Protein AF-A0A2S9BBW9-F1 (afdb_monomer)

Radius of gyration: 21.44 Å; Cα contacts (8 Å, |Δi|>4): 415; chains: 1; bounding box: 47×43×62 Å

Solvent-accessible surface area (backbone atoms only — not comparable to full-atom values): 18565 Å² total; per-residue (Å²): 104,73,43,53,46,68,25,58,29,37,84,48,68,67,54,24,49,53,49,23,50,50,48,53,55,61,71,70,54,85,80,81,92,67,59,93,88,55,77,78,90,51,73,76,72,35,70,71,47,48,60,51,56,76,64,47,48,95,40,70,66,30,25,53,51,17,44,50,50,42,42,51,52,48,55,50,47,47,70,76,39,38,32,56,73,76,51,60,74,58,47,54,53,46,52,52,24,30,53,50,35,70,45,93,70,52,76,62,72,83,78,59,35,84,70,48,72,53,61,70,60,63,46,51,51,50,25,21,26,56,17,19,69,73,37,52,95,27,40,42,27,19,39,70,52,53,63,34,69,64,38,48,62,60,80,65,76,84,77,58,90,64,90,73,85,81,69,47,64,57,39,50,52,18,16,62,77,49,74,46,77,74,64,53,95,43,40,44,57,36,31,28,27,51,49,40,45,37,60,52,22,47,61,40,48,38,56,47,35,69,76,55,48,40,58,72,80,38,51,95,44,30,52,59,40,24,46,48,12,50,54,48,42,59,54,56,76,69,51,90,68,90,48,69,68,60,46,53,53,48,40,40,48,39,31,39,12,49,54,38,20,40,48,35,47,40,74,42,60,73,68,56,32,51,55,36,49,51,54,43,51,56,56,50,69,74,47,56,67,71,58,41,66,66,49,40,29,40,54,46,28,50,51,45,12,69,74,73,36,64,46,38,78,65,50,24,64,78,68,58,23,34,77,81,70,45,55,52,86,62,87,58,86,85,54,85,130

Structure (mmCIF, N/CA/C/O backbone):
data_AF-A0A2S9BBW9-F1
#
_entry.id   AF-A0A2S9BBW9-F1
#
loop_
_atom_site.group_PDB
_atom_site.id
_atom_site.type_symbol
_atom_site.label_atom_id
_atom_site.label_alt_id
_atom_site.label_comp_id
_atom_site.label_asym_id
_atom_site.label_entity_id
_atom_site.label_seq_id
_atom_site.pdbx_PDB_ins_code
_atom_site.Cartn_x
_atom_site.Cartn_y
_atom_site.Cartn_z
_atom_site.occupancy
_atom_site.B_iso_or_equiv
_atom_site.auth_seq_id
_atom_site.auth_comp_id
_atom_site.auth_asym_id
_atom_site.auth_atom_id
_atom_site.pdbx_PDB_model_num
ATOM 1 N N . MET A 1 1 ? 14.971 13.080 -15.627 1.00 76.94 1 MET A N 1
ATOM 2 C CA . MET A 1 1 ? 15.307 11.778 -15.011 1.00 76.94 1 MET A CA 1
ATOM 3 C C . MET A 1 1 ? 14.652 10.573 -15.694 1.00 76.94 1 MET A C 1
ATOM 5 O O . MET A 1 1 ? 15.299 10.025 -16.568 1.00 76.94 1 MET A O 1
ATOM 9 N N . THR A 1 2 ? 13.402 10.156 -15.401 1.00 84.19 2 THR A N 1
ATOM 10 C CA . THR A 1 2 ? 12.822 8.919 -16.003 1.00 84.19 2 THR A CA 1
ATOM 11 C C . THR A 1 2 ? 12.881 8.918 -17.529 1.00 84.19 2 THR A C 1
ATOM 13 O O . THR A 1 2 ? 13.278 7.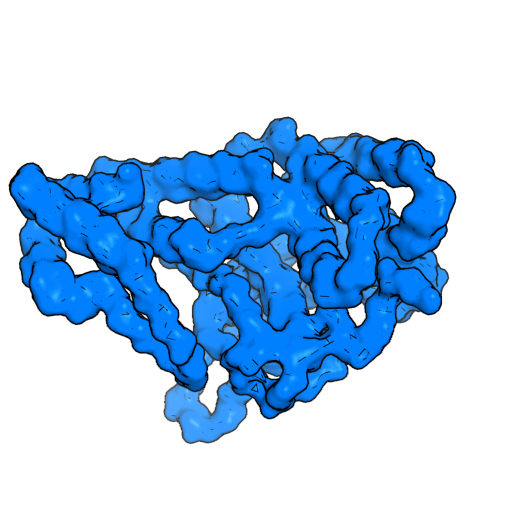928 -18.133 1.00 84.19 2 THR A O 1
ATOM 16 N N . ALA A 1 3 ? 12.555 10.058 -18.146 1.00 85.88 3 ALA A N 1
ATOM 17 C CA . ALA A 1 3 ? 12.648 10.235 -19.590 1.00 85.88 3 ALA A CA 1
ATOM 18 C C . ALA A 1 3 ? 14.077 10.024 -20.119 1.00 85.88 3 ALA A C 1
ATOM 20 O O . ALA A 1 3 ? 14.241 9.376 -21.140 1.00 85.88 3 ALA A O 1
ATOM 21 N N . GLU A 1 4 ? 15.108 10.534 -19.444 1.00 86.50 4 GLU A N 1
ATOM 22 C CA . GLU A 1 4 ? 16.499 10.331 -19.880 1.00 86.50 4 GLU A CA 1
ATOM 23 C C . GLU A 1 4 ? 16.906 8.863 -19.721 1.00 86.50 4 GLU A C 1
ATOM 25 O O . GLU A 1 4 ? 17.396 8.262 -20.667 1.00 86.50 4 GLU A O 1
ATOM 30 N N . ILE A 1 5 ? 16.613 8.254 -18.567 1.00 84.81 5 ILE A N 1
ATOM 31 C CA . ILE A 1 5 ? 16.966 6.857 -18.268 1.00 84.81 5 ILE A CA 1
ATOM 32 C C . ILE A 1 5 ? 16.320 5.886 -19.265 1.00 84.81 5 ILE A C 1
ATOM 34 O O . ILE A 1 5 ? 16.995 4.997 -19.784 1.00 84.81 5 ILE A O 1
ATOM 38 N N . CYS A 1 6 ? 15.029 6.072 -19.564 1.00 83.69 6 CYS A N 1
ATOM 39 C CA . CYS A 1 6 ? 14.304 5.210 -20.501 1.00 83.69 6 CYS A CA 1
ATOM 40 C C . CYS A 1 6 ? 14.828 5.344 -21.938 1.00 83.69 6 CYS A C 1
ATOM 42 O O . CYS A 1 6 ? 14.766 4.381 -22.693 1.00 83.69 6 CYS A O 1
ATOM 44 N N . ASN A 1 7 ? 15.343 6.517 -22.321 1.00 85.69 7 ASN A N 1
ATOM 45 C CA . ASN A 1 7 ? 15.808 6.786 -23.684 1.00 85.69 7 ASN A CA 1
ATOM 46 C C . ASN A 1 7 ? 17.337 6.665 -23.839 1.00 85.69 7 ASN A C 1
ATOM 48 O O . ASN A 1 7 ? 17.836 6.792 -24.949 1.00 85.69 7 ASN A O 1
ATOM 52 N N . ALA A 1 8 ? 18.085 6.344 -22.777 1.00 84.38 8 ALA A N 1
ATOM 53 C CA . ALA A 1 8 ? 19.543 6.152 -22.817 1.00 84.38 8 ALA A CA 1
ATOM 54 C C . ALA A 1 8 ? 20.004 4.941 -23.663 1.00 84.38 8 ALA A C 1
ATOM 56 O O . ALA A 1 8 ? 21.201 4.741 -23.863 1.00 84.38 8 ALA A O 1
ATOM 57 N N . GLY A 1 9 ? 19.064 4.114 -24.135 1.00 81.69 9 GLY A N 1
ATOM 58 C CA . GLY A 1 9 ? 19.329 2.983 -25.030 1.00 81.69 9 GLY A CA 1
ATOM 59 C C . GLY A 1 9 ? 19.516 3.358 -26.505 1.00 81.69 9 GLY A C 1
ATOM 60 O O . GLY A 1 9 ? 19.910 2.499 -27.287 1.00 81.69 9 GLY A O 1
ATOM 61 N N . TYR A 1 10 ? 19.246 4.605 -26.904 1.00 84.44 10 TYR A N 1
ATOM 62 C CA . TYR A 1 10 ? 19.514 5.068 -28.271 1.00 84.44 10 TYR A CA 1
ATOM 63 C C . TYR A 1 10 ? 20.976 5.486 -28.429 1.00 84.44 10 TYR A C 1
ATOM 65 O O . TYR A 1 10 ? 21.501 6.202 -27.577 1.00 84.44 10 TYR A O 1
ATOM 73 N N . ARG A 1 11 ? 21.626 5.088 -29.531 1.00 79.44 11 ARG A N 1
ATOM 74 C CA . ARG A 1 11 ? 23.006 5.510 -29.838 1.00 79.44 11 ARG A CA 1
ATOM 75 C C . ARG A 1 11 ? 23.101 6.984 -30.238 1.00 79.44 11 ARG A C 1
ATOM 77 O O . ARG A 1 11 ? 24.046 7.662 -29.850 1.00 79.44 11 ARG A O 1
ATOM 84 N N . ASP A 1 12 ? 22.125 7.474 -31.000 1.00 86.88 12 ASP A N 1
ATOM 85 C CA . ASP A 1 12 ? 22.074 8.862 -31.464 1.00 86.88 12 ASP A CA 1
ATOM 86 C C . ASP A 1 12 ? 21.473 9.785 -30.389 1.00 86.88 12 ASP A C 1
ATOM 88 O O . ASP A 1 12 ? 20.325 9.618 -29.968 1.00 86.88 12 ASP A O 1
ATOM 92 N N . GLY A 1 13 ? 22.234 10.800 -29.968 1.00 87.31 13 GLY A N 1
ATOM 93 C CA . GLY A 1 13 ? 21.788 11.813 -29.006 1.00 87.31 13 GLY A CA 1
ATOM 94 C C . GLY A 1 13 ? 20.571 12.626 -29.477 1.00 87.31 13 GLY A C 1
ATOM 95 O O . GLY A 1 13 ? 19.769 13.083 -28.654 1.00 87.31 13 GLY A O 1
ATOM 96 N N . THR A 1 14 ? 20.364 12.750 -30.789 1.00 91.06 14 THR A N 1
ATOM 97 C CA . THR A 1 14 ? 19.151 13.346 -31.364 1.00 91.06 14 THR A CA 1
ATOM 98 C C . THR A 1 14 ? 17.934 12.471 -31.078 1.00 91.06 14 THR A C 1
ATOM 100 O O . THR A 1 14 ? 16.907 12.977 -30.616 1.00 91.06 14 THR A O 1
ATOM 103 N N . LEU A 1 15 ? 18.057 11.151 -31.260 1.00 89.38 15 LEU A N 1
ATOM 104 C CA . LEU A 1 15 ? 16.997 10.191 -30.939 1.00 89.38 15 LEU A CA 1
ATOM 105 C C . LEU A 1 15 ? 16.719 10.131 -29.433 1.00 89.38 15 LEU A C 1
ATOM 107 O O . LEU A 1 15 ? 15.554 10.123 -29.033 1.00 89.38 15 LEU A O 1
ATOM 111 N N . GLN A 1 16 ? 17.754 10.195 -28.587 1.00 89.56 16 GLN A N 1
ATOM 112 C CA . GLN A 1 16 ? 17.580 10.319 -27.131 1.00 89.56 16 GLN A CA 1
ATOM 113 C C . GLN A 1 16 ? 16.754 11.561 -26.768 1.00 89.56 16 GLN A C 1
ATOM 115 O O . GLN A 1 16 ? 15.834 11.498 -25.944 1.00 89.56 16 GLN A O 1
ATOM 120 N N . THR A 1 17 ? 17.051 12.692 -27.412 1.00 91.38 17 THR A N 1
ATOM 121 C CA . THR A 1 17 ? 16.348 13.960 -27.188 1.00 91.38 17 THR A CA 1
ATOM 122 C C . THR A 1 17 ? 14.896 13.882 -27.657 1.00 91.38 17 THR A C 1
ATOM 124 O O . THR A 1 17 ? 13.989 14.257 -26.906 1.00 91.38 17 THR A O 1
ATOM 127 N N . LEU A 1 18 ? 14.657 13.353 -28.860 1.00 92.12 18 LEU A N 1
ATOM 128 C CA . LEU A 1 18 ? 13.321 13.186 -29.433 1.00 92.12 18 LEU A CA 1
ATOM 129 C C . LEU A 1 18 ? 12.459 12.229 -28.600 1.00 92.12 18 LEU A C 1
ATOM 131 O O . LEU A 1 18 ? 11.317 12.555 -28.258 1.00 92.12 18 LEU A O 1
ATOM 135 N N . GLY A 1 19 ? 13.007 11.073 -28.223 1.00 90.69 19 GLY A N 1
ATOM 136 C CA . GLY A 1 19 ? 12.342 10.098 -27.363 1.00 90.69 19 GLY A CA 1
ATOM 137 C C . GLY A 1 19 ? 12.025 10.681 -25.984 1.00 90.69 19 GLY A C 1
ATOM 138 O O . GLY A 1 19 ? 10.897 10.578 -25.493 1.00 90.69 19 GLY A O 1
ATOM 139 N N . GLY A 1 20 ? 12.973 11.415 -25.393 1.00 92.12 20 GLY A N 1
ATOM 140 C CA . GLY A 1 20 ? 12.782 12.113 -24.122 1.00 92.12 20 GLY A CA 1
ATOM 141 C C . GLY A 1 20 ? 11.698 13.197 -24.176 1.00 92.12 20 GLY A C 1
ATOM 142 O O . GLY A 1 20 ? 10.897 13.319 -23.242 1.00 92.12 20 GLY A O 1
ATOM 143 N N . ALA A 1 21 ? 11.640 13.977 -25.259 1.00 92.75 21 ALA A N 1
ATOM 144 C CA . ALA A 1 21 ? 10.603 14.984 -25.480 1.00 92.75 21 ALA A CA 1
ATOM 145 C C . ALA A 1 21 ? 9.223 14.338 -25.680 1.00 92.75 21 ALA A C 1
ATOM 147 O O . ALA A 1 21 ? 8.254 14.753 -25.038 1.00 92.75 21 ALA A O 1
ATOM 148 N N . THR A 1 22 ? 9.153 13.275 -26.486 1.00 92.81 22 THR A N 1
ATOM 149 C CA . THR A 1 22 ? 7.932 12.492 -26.729 1.00 92.81 22 THR A CA 1
ATOM 150 C C . THR A 1 22 ? 7.391 11.904 -25.430 1.00 92.81 22 THR A C 1
ATOM 152 O O . THR A 1 22 ? 6.209 12.065 -25.121 1.00 92.81 22 THR A O 1
ATOM 155 N N . TYR A 1 23 ? 8.262 11.308 -24.609 1.00 92.88 23 TYR A N 1
ATOM 156 C CA . TYR A 1 23 ? 7.902 10.787 -23.292 1.00 92.88 23 TYR A CA 1
ATOM 157 C C . TYR A 1 23 ? 7.293 11.872 -22.400 1.00 92.88 23 TYR A C 1
ATOM 159 O O . TYR A 1 23 ? 6.194 11.708 -21.864 1.00 92.88 23 TYR A O 1
ATOM 167 N N . ARG A 1 24 ? 7.974 13.017 -22.270 1.00 92.88 24 ARG A N 1
ATOM 168 C CA . ARG A 1 24 ? 7.505 14.138 -21.443 1.00 92.88 24 ARG A CA 1
ATOM 169 C C . ARG A 1 24 ? 6.167 14.693 -21.930 1.00 92.88 24 ARG A C 1
ATOM 171 O O . ARG A 1 24 ? 5.289 14.949 -21.105 1.00 92.88 24 ARG A O 1
ATOM 178 N N . ALA A 1 25 ? 5.996 14.858 -23.240 1.00 92.75 25 ALA A N 1
ATOM 179 C CA . ALA A 1 25 ? 4.742 15.318 -23.830 1.00 92.75 25 ALA A CA 1
ATOM 180 C C . ALA A 1 25 ? 3.603 14.331 -23.534 1.00 92.75 25 ALA A C 1
ATOM 182 O O . ALA A 1 25 ? 2.548 14.722 -23.033 1.00 92.75 25 ALA A O 1
ATOM 183 N N . PHE A 1 26 ? 3.850 13.035 -23.735 1.00 91.81 26 PHE A N 1
ATOM 184 C CA . PHE A 1 26 ? 2.868 11.987 -23.495 1.00 91.81 26 PHE A CA 1
ATOM 185 C C . PHE A 1 26 ? 2.433 11.907 -22.026 1.00 91.81 26 PHE A C 1
ATOM 187 O O . PHE A 1 26 ? 1.250 11.700 -21.751 1.00 91.81 26 PHE A O 1
ATOM 194 N N . ARG A 1 27 ? 3.350 12.117 -21.072 1.00 90.38 27 ARG A N 1
ATOM 195 C CA . ARG A 1 27 ? 3.045 12.138 -19.627 1.00 90.38 27 ARG A CA 1
ATOM 196 C C . ARG A 1 27 ? 2.239 13.353 -19.173 1.00 90.38 27 ARG A C 1
ATOM 198 O O . ARG A 1 27 ? 1.550 13.275 -18.160 1.00 90.38 27 ARG A O 1
ATOM 205 N N . ARG A 1 28 ? 2.289 14.462 -19.913 1.00 89.19 28 ARG A N 1
ATOM 206 C CA . ARG A 1 28 ? 1.511 15.679 -19.616 1.00 89.19 28 ARG A CA 1
ATOM 207 C C . ARG A 1 28 ? 0.081 15.635 -20.156 1.00 89.19 28 ARG A C 1
ATOM 209 O O . ARG A 1 28 ? -0.701 16.533 -19.846 1.00 89.19 28 ARG A O 1
ATOM 216 N N . ARG A 1 29 ? -0.280 14.616 -20.944 1.00 89.06 29 ARG A N 1
ATOM 217 C CA . ARG A 1 29 ? -1.630 14.503 -21.507 1.00 89.06 29 ARG A CA 1
ATOM 218 C C . ARG A 1 29 ? -2.675 14.302 -20.411 1.00 89.06 29 ARG A C 1
ATOM 220 O O . ARG A 1 29 ? -2.419 13.663 -19.390 1.00 89.06 29 ARG A O 1
ATOM 227 N N . ARG A 1 30 ? -3.885 14.806 -20.650 1.00 84.12 30 ARG A N 1
ATOM 228 C CA . ARG A 1 30 ? -5.042 14.487 -19.808 1.00 84.12 30 ARG A CA 1
ATOM 229 C C . ARG A 1 30 ? -5.451 13.039 -20.054 1.00 84.12 30 ARG A C 1
ATOM 231 O O . ARG A 1 30 ? -5.569 12.616 -21.199 1.00 84.12 30 ARG A O 1
ATOM 238 N N . SER A 1 31 ? -5.658 12.292 -18.978 1.00 80.50 31 SER A N 1
ATOM 239 C CA . SER A 1 31 ? -6.209 10.943 -19.042 1.00 80.50 31 SER A CA 1
ATOM 240 C C . SER A 1 31 ? -7.729 10.997 -19.187 1.00 80.50 31 SER A C 1
ATOM 242 O O . SER A 1 31 ? -8.387 11.725 -18.448 1.00 80.50 31 SER A O 1
ATOM 244 N N . LEU A 1 32 ? -8.281 10.186 -20.084 1.00 83.00 32 LEU A N 1
ATOM 245 C CA . LEU A 1 32 ? -9.712 9.894 -20.147 1.00 83.00 32 LEU A CA 1
ATOM 246 C C . LEU A 1 32 ? -10.146 8.950 -19.021 1.00 83.00 32 LEU A C 1
ATOM 248 O O . LEU A 1 32 ? -9.407 8.033 -18.647 1.00 83.00 32 LEU A O 1
ATOM 252 N N . LEU A 1 33 ? -11.362 9.163 -18.521 1.00 83.31 33 LEU A N 1
ATOM 253 C CA . LEU A 1 33 ? -12.032 8.210 -17.650 1.00 83.31 33 LEU A CA 1
ATOM 254 C C . LEU A 1 33 ? -12.596 7.082 -18.514 1.00 83.31 33 LEU A C 1
ATOM 256 O O . LEU A 1 33 ? -13.457 7.322 -19.357 1.00 83.31 33 LEU A O 1
ATOM 260 N N . LEU A 1 34 ? -12.085 5.870 -18.318 1.00 83.19 34 LEU A N 1
ATOM 261 C CA . LEU A 1 34 ? -12.519 4.681 -19.041 1.00 83.19 34 LEU A CA 1
ATOM 262 C C . LEU A 1 34 ? -13.120 3.663 -18.071 1.00 83.19 34 LEU A C 1
ATOM 264 O O . LEU A 1 34 ? -12.688 3.554 -16.925 1.00 83.19 34 LEU A O 1
ATOM 268 N N . VAL A 1 35 ? -14.104 2.914 -18.560 1.00 83.25 35 VAL A N 1
ATOM 269 C CA . VAL A 1 35 ? -14.841 1.882 -17.815 1.00 83.25 35 VAL A CA 1
ATOM 270 C C . VAL A 1 35 ? -14.626 0.509 -18.464 1.00 83.25 35 VAL A C 1
ATOM 272 O O . VAL A 1 35 ? -13.983 0.403 -19.505 1.00 83.25 35 VAL A O 1
ATOM 275 N N . ASN A 1 36 ? -15.140 -0.566 -17.864 1.00 81.62 36 ASN A N 1
ATOM 276 C CA . ASN A 1 36 ? -15.069 -1.937 -18.395 1.00 81.62 36 ASN A CA 1
ATOM 277 C C . ASN A 1 36 ? -13.637 -2.431 -18.662 1.00 81.62 36 ASN A C 1
ATOM 279 O O . ASN A 1 36 ? -13.381 -3.111 -19.654 1.00 81.62 36 ASN A O 1
ATOM 283 N N . LEU A 1 37 ? -12.690 -2.061 -17.790 1.00 79.94 37 LEU A N 1
ATOM 284 C CA . LEU A 1 37 ? -11.262 -2.383 -17.928 1.00 79.94 37 LEU A CA 1
ATOM 285 C C . LEU A 1 37 ? -10.621 -1.870 -19.235 1.00 79.94 37 LEU A C 1
ATOM 287 O O . LEU A 1 37 ? -9.540 -2.330 -19.610 1.00 79.94 37 LEU A O 1
ATOM 291 N N . GLN A 1 38 ? -11.255 -0.920 -19.928 1.00 83.00 38 GLN A N 1
ATOM 292 C CA . GLN A 1 38 ? -10.670 -0.291 -21.106 1.00 83.00 38 GLN A CA 1
ATOM 293 C C . GLN A 1 38 ? -9.430 0.525 -20.722 1.00 83.00 38 GLN A C 1
ATOM 295 O O . GLN A 1 38 ? -9.368 1.157 -19.666 1.00 83.00 38 GLN A O 1
ATOM 300 N N . SER A 1 39 ? -8.436 0.533 -21.606 1.00 83.62 39 SER A N 1
ATOM 301 C CA . SER A 1 39 ? -7.200 1.293 -21.439 1.00 83.62 39 SER A CA 1
ATOM 302 C C . SER A 1 39 ? -7.030 2.306 -22.560 1.00 83.62 39 SER A C 1
ATOM 304 O O . SER A 1 39 ? -7.343 2.026 -23.714 1.00 83.62 39 SER A O 1
ATOM 306 N N . GLN A 1 40 ? -6.481 3.471 -22.224 1.00 87.00 40 GLN A N 1
ATOM 307 C CA . GLN A 1 40 ? -6.012 4.422 -23.227 1.00 87.00 40 GLN A CA 1
ATOM 308 C C . GLN A 1 40 ? -4.755 3.896 -23.913 1.00 87.00 40 GLN A C 1
ATOM 310 O O . GLN A 1 40 ? -4.031 3.077 -23.338 1.00 87.00 40 GLN A O 1
ATOM 315 N N . VAL A 1 41 ? -4.466 4.467 -25.084 1.00 88.31 41 VAL A N 1
ATOM 316 C CA . VAL A 1 41 ? -3.210 4.243 -25.800 1.00 88.31 41 VAL A CA 1
ATOM 317 C C . VAL A 1 41 ? -2.012 4.439 -24.862 1.00 88.31 41 VAL A C 1
ATOM 319 O O . VAL A 1 41 ? -1.960 5.393 -24.068 1.00 88.31 41 VAL A O 1
ATOM 322 N N . LYS A 1 42 ? -1.067 3.508 -24.925 1.00 88.88 42 LYS A N 1
ATOM 323 C CA . LYS A 1 42 ? 0.223 3.501 -24.233 1.00 88.88 42 LYS A CA 1
ATOM 324 C C . LYS A 1 42 ? 1.280 4.140 -25.122 1.00 88.88 42 LYS A C 1
ATOM 326 O O . LYS A 1 42 ? 1.132 4.224 -26.332 1.00 88.88 42 LYS A O 1
ATOM 331 N N . ILE A 1 43 ? 2.379 4.587 -24.517 1.00 89.19 43 ILE A N 1
ATOM 332 C CA . ILE A 1 43 ? 3.430 5.287 -25.268 1.00 89.19 43 ILE A CA 1
ATOM 333 C C . ILE A 1 43 ? 4.052 4.390 -26.342 1.00 89.19 43 ILE A C 1
ATOM 335 O O . ILE A 1 43 ? 4.275 4.839 -27.457 1.00 89.19 43 ILE A O 1
ATOM 339 N N . ALA A 1 44 ? 4.241 3.110 -26.016 1.00 86.69 44 ALA A N 1
ATOM 340 C CA . ALA A 1 44 ? 4.785 2.104 -26.919 1.00 86.69 44 ALA A CA 1
ATOM 341 C C . ALA A 1 44 ? 3.825 1.717 -28.059 1.00 86.69 44 ALA A C 1
ATOM 343 O O . ALA A 1 44 ? 4.231 1.016 -28.971 1.00 86.69 44 ALA A O 1
ATOM 344 N N . GLU A 1 45 ? 2.561 2.152 -28.012 1.00 90.38 45 GLU A N 1
ATOM 345 C CA . GLU A 1 45 ? 1.574 1.927 -29.079 1.00 90.38 45 GLU A CA 1
ATOM 346 C C . GLU A 1 45 ? 1.546 3.093 -30.084 1.00 90.38 45 GLU A C 1
ATOM 348 O O . GLU A 1 45 ? 0.802 3.052 -31.062 1.00 90.38 45 GLU A O 1
ATOM 353 N N . LEU A 1 46 ? 2.332 4.153 -29.857 1.00 91.62 46 LEU A N 1
ATOM 354 C CA . LEU A 1 46 ? 2.442 5.264 -30.798 1.00 91.62 46 LEU A CA 1
ATOM 355 C C . LEU A 1 46 ? 3.294 4.835 -32.003 1.00 91.62 46 LEU A C 1
ATOM 357 O O . LEU A 1 46 ? 4.432 4.411 -31.791 1.00 91.62 46 LEU A O 1
ATOM 361 N N . PRO A 1 47 ? 2.823 5.006 -33.255 1.00 91.69 47 PRO A N 1
ATOM 362 C CA . PRO A 1 47 ? 3.531 4.505 -34.435 1.00 91.69 47 PRO A CA 1
ATOM 363 C C . PRO A 1 47 ? 4.977 4.997 -34.556 1.00 91.69 47 PRO A C 1
ATOM 365 O O . PRO A 1 47 ? 5.875 4.219 -34.861 1.00 91.69 47 PRO A O 1
ATOM 368 N N . TRP A 1 48 ? 5.229 6.275 -34.259 1.00 88.81 48 TRP A N 1
ATOM 369 C CA . TRP A 1 48 ? 6.585 6.829 -34.295 1.00 88.81 48 TRP A CA 1
ATOM 370 C C . TRP A 1 48 ? 7.459 6.336 -33.139 1.00 88.81 48 TRP A C 1
ATOM 372 O O . TRP A 1 48 ? 8.662 6.224 -33.314 1.00 88.81 48 TRP A O 1
ATOM 382 N N . VAL A 1 49 ? 6.888 6.004 -31.976 1.00 89.94 49 VAL A N 1
ATOM 383 C CA . VAL A 1 49 ? 7.655 5.379 -30.885 1.00 89.94 49 VAL A CA 1
ATOM 384 C C . VAL A 1 49 ? 8.010 3.946 -31.259 1.00 89.94 49 VAL A C 1
ATOM 386 O O . VAL A 1 49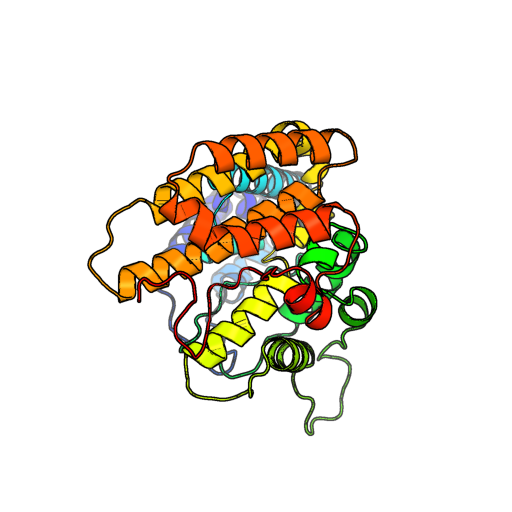 ? 9.155 3.558 -31.089 1.00 89.94 49 VAL A O 1
ATOM 389 N N . MET A 1 50 ? 7.075 3.188 -31.838 1.00 89.44 50 MET A N 1
ATOM 390 C CA . MET A 1 50 ? 7.355 1.838 -32.338 1.00 89.44 50 MET A CA 1
ATOM 391 C C . MET A 1 50 ? 8.485 1.828 -33.372 1.00 89.44 50 MET A C 1
ATOM 393 O O . MET A 1 50 ? 9.334 0.945 -33.328 1.00 89.44 50 MET A O 1
ATOM 397 N N . ALA A 1 51 ? 8.509 2.816 -34.271 1.00 89.69 51 ALA A N 1
ATOM 398 C CA . ALA A 1 51 ? 9.593 2.981 -35.234 1.00 89.69 51 ALA A CA 1
ATOM 399 C C . ALA A 1 51 ? 10.926 3.335 -34.558 1.00 89.69 51 ALA A C 1
ATOM 401 O O . ALA A 1 51 ? 11.965 2.862 -34.990 1.00 89.69 51 ALA A O 1
ATOM 402 N N . LEU A 1 52 ? 10.912 4.134 -33.485 1.00 86.69 52 LEU A N 1
ATOM 403 C CA . LEU A 1 52 ? 12.131 4.435 -32.733 1.00 86.69 52 LEU A CA 1
ATOM 404 C C . LEU A 1 52 ? 12.680 3.201 -32.011 1.00 86.69 52 LEU A C 1
ATOM 406 O O . LEU A 1 52 ? 13.890 3.025 -31.980 1.00 86.69 52 LEU A O 1
ATOM 410 N N . GLU A 1 53 ? 11.830 2.322 -31.471 1.00 83.69 53 GLU A N 1
ATOM 411 C CA . GLU A 1 53 ? 12.291 1.144 -30.719 1.00 83.69 53 GLU A CA 1
ATOM 412 C C . GLU A 1 53 ? 13.164 0.180 -31.555 1.00 83.69 53 GLU A C 1
ATOM 414 O O . GLU A 1 53 ? 13.935 -0.569 -30.961 1.00 83.69 53 GLU A O 1
ATOM 419 N N . THR A 1 54 ? 13.122 0.207 -32.899 1.00 84.56 54 THR A N 1
ATOM 420 C CA . THR A 1 54 ? 14.042 -0.598 -33.738 1.00 84.56 54 THR A CA 1
ATOM 421 C C . THR A 1 54 ? 15.489 -0.117 -33.669 1.00 84.56 54 THR A C 1
ATOM 423 O O . THR A 1 54 ? 16.404 -0.911 -33.859 1.00 84.56 54 THR A O 1
ATOM 426 N N . GLU A 1 55 ? 15.695 1.162 -33.354 1.00 84.19 55 GLU A N 1
ATOM 427 C CA . GLU A 1 55 ? 17.011 1.792 -33.192 1.00 84.19 55 GLU A CA 1
ATOM 428 C C . GLU A 1 55 ? 17.550 1.665 -31.760 1.00 84.19 55 GLU A C 1
ATOM 430 O O . GLU A 1 55 ? 18.613 2.195 -31.420 1.00 84.19 55 GLU A O 1
ATOM 435 N N . ARG A 1 56 ? 16.787 1.017 -30.873 1.00 81.69 56 ARG A N 1
ATOM 436 C CA . ARG A 1 56 ? 17.139 0.880 -29.466 1.00 81.69 56 ARG A CA 1
ATOM 437 C C . ARG A 1 56 ? 18.022 -0.336 -29.256 1.00 81.69 56 ARG A C 1
ATOM 439 O O . ARG A 1 56 ? 17.648 -1.461 -29.576 1.00 81.69 56 ARG A O 1
ATOM 446 N N . GLU A 1 57 ? 19.155 -0.129 -28.599 1.00 81.19 57 GLU A N 1
ATOM 447 C CA . GLU A 1 57 ? 20.006 -1.229 -28.166 1.00 81.19 57 GLU A CA 1
ATOM 448 C C . GLU A 1 57 ? 19.800 -1.546 -26.691 1.00 81.19 57 GLU A C 1
ATOM 450 O O . GLU A 1 57 ? 19.557 -0.671 -25.851 1.00 81.19 57 GLU A O 1
ATOM 455 N N . THR A 1 58 ? 19.927 -2.832 -26.360 1.00 71.06 58 THR A N 1
ATOM 456 C CA . THR A 1 58 ? 19.924 -3.260 -24.963 1.00 71.06 58 THR A CA 1
ATOM 457 C C . THR A 1 58 ? 21.213 -2.777 -24.310 1.00 71.06 58 THR A C 1
ATOM 459 O O . THR A 1 58 ? 22.278 -3.362 -24.485 1.00 71.06 58 THR A O 1
ATOM 462 N N . ASN A 1 59 ? 21.113 -1.688 -23.554 1.00 75.19 59 ASN A N 1
ATOM 463 C CA . ASN A 1 59 ? 22.231 -1.104 -22.831 1.00 75.19 59 ASN A CA 1
ATOM 464 C C . ASN A 1 59 ? 22.168 -1.525 -21.356 1.00 75.19 59 ASN A C 1
ATOM 466 O O . ASN A 1 59 ? 21.274 -1.095 -20.622 1.00 75.19 59 ASN A O 1
ATOM 470 N N . ALA A 1 60 ? 23.136 -2.330 -20.909 1.00 78.94 60 ALA A N 1
ATOM 471 C CA . ALA A 1 60 ? 23.233 -2.784 -19.520 1.00 78.94 60 ALA A CA 1
ATOM 472 C C . ALA A 1 60 ? 23.259 -1.616 -18.514 1.00 78.94 60 ALA A C 1
ATOM 474 O O . ALA A 1 60 ? 22.680 -1.717 -17.432 1.00 78.94 60 ALA A O 1
ATOM 475 N N . ASN A 1 61 ? 23.836 -0.469 -18.889 1.00 82.38 61 ASN A N 1
ATOM 476 C CA . ASN A 1 61 ? 23.844 0.724 -18.042 1.00 82.38 61 ASN A CA 1
ATOM 477 C C . ASN A 1 61 ? 22.443 1.339 -17.897 1.00 82.38 61 ASN A C 1
ATOM 479 O O . ASN A 1 61 ? 22.116 1.857 -16.832 1.00 82.38 61 ASN A O 1
ATOM 483 N N . SER A 1 62 ? 21.594 1.257 -18.930 1.00 83.44 62 SER A N 1
ATOM 484 C CA . SER A 1 62 ? 20.201 1.730 -18.865 1.00 83.44 62 SER A CA 1
ATOM 485 C C . SER A 1 62 ? 19.351 0.832 -17.963 1.00 83.44 62 SER A C 1
ATOM 487 O O . SER A 1 62 ? 18.593 1.348 -17.143 1.00 83.44 62 SER A O 1
ATOM 489 N N . VAL A 1 63 ? 19.538 -0.491 -18.033 1.00 90.25 63 VAL A N 1
ATOM 490 C CA . VAL A 1 63 ? 18.860 -1.462 -17.154 1.00 90.25 63 VAL A CA 1
ATOM 491 C C . VAL A 1 63 ? 19.241 -1.222 -15.690 1.00 90.25 63 VAL A C 1
ATOM 493 O O . VAL A 1 63 ? 18.368 -1.022 -14.842 1.00 90.25 63 VAL A O 1
ATOM 496 N N . THR A 1 64 ? 20.544 -1.161 -15.394 1.00 91.06 64 THR A N 1
ATOM 497 C CA . THR A 1 64 ? 21.054 -0.917 -14.036 1.00 91.06 64 THR A CA 1
ATOM 498 C C . THR A 1 64 ? 20.641 0.461 -13.518 1.00 91.06 64 THR A C 1
ATOM 500 O O . THR A 1 64 ? 20.156 0.573 -12.393 1.00 91.06 64 THR A O 1
ATOM 503 N N . GLY A 1 65 ? 20.755 1.505 -14.345 1.00 91.56 65 GLY A N 1
ATOM 504 C CA . GLY A 1 65 ? 20.336 2.862 -13.993 1.00 91.56 65 GLY A CA 1
ATOM 505 C C . GLY A 1 65 ? 18.835 2.968 -13.715 1.00 91.56 65 GLY A C 1
ATOM 506 O O . GLY A 1 65 ? 18.433 3.637 -12.765 1.00 91.56 65 GLY A O 1
ATOM 507 N N . ALA A 1 66 ? 17.995 2.264 -14.480 1.00 93.94 66 ALA A N 1
ATOM 508 C CA . ALA A 1 66 ? 16.555 2.211 -14.242 1.00 93.94 66 ALA A CA 1
ATOM 509 C C . ALA A 1 66 ? 16.205 1.494 -12.937 1.00 93.94 66 ALA A C 1
ATOM 511 O O . ALA A 1 66 ? 15.362 1.988 -12.184 1.00 93.94 66 ALA A O 1
ATOM 512 N N . ARG A 1 67 ? 16.880 0.376 -12.633 1.00 95.94 67 ARG A N 1
ATOM 513 C CA . ARG A 1 67 ? 16.710 -0.318 -11.352 1.00 95.94 67 ARG A CA 1
ATOM 514 C C . ARG A 1 67 ? 17.116 0.583 -10.189 1.00 95.94 67 ARG A C 1
ATOM 516 O O . ARG A 1 67 ? 16.342 0.725 -9.247 1.00 95.94 67 ARG A O 1
ATOM 523 N N . GLN A 1 68 ? 18.286 1.216 -10.265 1.00 95.31 68 GLN A N 1
ATOM 524 C CA . GLN A 1 68 ? 18.783 2.098 -9.208 1.00 95.31 68 GLN A CA 1
ATOM 525 C C . GLN A 1 68 ? 17.837 3.281 -8.975 1.00 95.31 68 GLN A C 1
ATOM 527 O O . GLN A 1 68 ? 17.430 3.533 -7.844 1.00 95.31 68 GLN A O 1
ATOM 532 N N . ALA A 1 69 ? 17.398 3.945 -10.047 1.00 96.50 69 ALA A N 1
ATOM 533 C CA . ALA A 1 69 ? 16.441 5.040 -9.947 1.00 96.50 69 ALA A CA 1
ATOM 534 C C . ALA A 1 69 ? 15.098 4.594 -9.349 1.00 96.50 69 ALA A C 1
ATOM 536 O O . ALA A 1 69 ? 14.494 5.342 -8.582 1.00 96.50 69 ALA A O 1
ATOM 537 N N . LEU A 1 70 ? 14.625 3.381 -9.665 1.00 97.62 70 LEU A N 1
ATOM 538 C CA . LEU A 1 70 ? 13.411 2.823 -9.069 1.00 97.62 70 LEU A CA 1
ATOM 539 C C . LEU A 1 70 ? 13.582 2.571 -7.564 1.00 97.62 70 LEU A C 1
ATOM 541 O O . LEU A 1 70 ? 12.690 2.928 -6.792 1.00 97.62 70 LEU A O 1
ATOM 545 N N . VAL A 1 71 ? 14.714 1.998 -7.143 1.00 97.75 71 VAL A N 1
ATOM 546 C CA . VAL A 1 71 ? 15.052 1.764 -5.727 1.00 97.75 71 VAL A CA 1
ATOM 547 C C . VAL A 1 71 ? 15.093 3.090 -4.964 1.00 97.75 71 VAL A C 1
ATOM 549 O O . VAL A 1 71 ? 14.378 3.254 -3.975 1.00 97.75 71 VAL A O 1
ATOM 552 N N . GLU A 1 72 ? 15.868 4.060 -5.451 1.00 96.75 72 GLU A N 1
ATOM 553 C CA . GLU A 1 72 ? 16.044 5.365 -4.807 1.00 96.75 72 GLU A CA 1
ATOM 554 C C . GLU A 1 72 ? 14.740 6.156 -4.744 1.00 96.75 72 GLU A C 1
ATOM 556 O O . GLU A 1 72 ? 14.378 6.668 -3.684 1.00 96.75 72 GLU A O 1
ATOM 561 N N . ALA A 1 73 ? 13.991 6.220 -5.850 1.00 97.25 73 ALA A N 1
ATOM 562 C CA . ALA A 1 73 ? 12.717 6.926 -5.882 1.00 97.25 73 ALA A CA 1
ATOM 563 C C . ALA A 1 73 ? 11.687 6.274 -4.948 1.00 97.25 73 ALA A C 1
ATOM 565 O O . ALA A 1 73 ? 10.930 6.986 -4.283 1.00 97.25 73 ALA A O 1
ATOM 566 N N . SER A 1 74 ? 11.672 4.940 -4.852 1.00 97.75 74 SER A N 1
ATOM 567 C CA . SER A 1 74 ? 10.808 4.212 -3.915 1.00 97.75 74 SER A CA 1
ATOM 568 C C . SER A 1 74 ? 11.184 4.519 -2.467 1.00 97.75 74 SER A C 1
ATOM 570 O O . SER A 1 74 ? 10.332 4.950 -1.690 1.00 97.75 74 SER A O 1
ATOM 572 N N . ALA A 1 75 ? 12.464 4.378 -2.115 1.00 97.38 75 ALA A N 1
ATOM 573 C CA . ALA A 1 75 ? 12.972 4.646 -0.774 1.00 97.38 75 ALA A CA 1
ATOM 574 C C . ALA A 1 75 ? 12.733 6.101 -0.339 1.00 97.38 75 ALA A C 1
ATOM 576 O O . ALA A 1 75 ? 12.278 6.346 0.782 1.00 97.38 75 ALA A O 1
ATOM 577 N N . LEU A 1 76 ? 12.984 7.062 -1.234 1.00 97.44 76 LEU A N 1
ATOM 578 C CA . LEU A 1 76 ? 12.741 8.483 -0.997 1.00 97.44 76 LEU A CA 1
ATOM 579 C C . LEU A 1 76 ? 11.253 8.767 -0.782 1.00 97.44 76 LEU A C 1
ATOM 581 O O . LEU A 1 76 ? 10.896 9.450 0.175 1.00 97.44 76 LEU A O 1
ATOM 585 N N . THR A 1 77 ? 10.386 8.222 -1.638 1.00 97.56 77 THR A N 1
ATOM 586 C CA . THR A 1 77 ? 8.935 8.442 -1.549 1.00 97.56 77 THR A CA 1
ATOM 587 C C . THR A 1 77 ? 8.375 7.910 -0.235 1.00 97.56 77 THR A C 1
ATOM 589 O O . THR A 1 77 ? 7.666 8.635 0.460 1.00 97.56 77 THR A O 1
ATOM 592 N N . LEU A 1 78 ? 8.726 6.675 0.136 1.00 97.75 78 LEU A N 1
ATOM 593 C CA . LEU A 1 78 ? 8.271 6.061 1.385 1.00 97.75 78 LEU A CA 1
ATOM 594 C C . LEU A 1 78 ? 8.857 6.762 2.616 1.00 97.75 78 LEU A C 1
ATOM 596 O O . LEU A 1 78 ? 8.174 6.893 3.625 1.00 97.75 78 LEU A O 1
ATOM 600 N N . SER A 1 79 ? 10.090 7.272 2.526 1.00 97.06 79 SER A N 1
ATOM 601 C CA . SER A 1 79 ? 10.703 8.048 3.611 1.00 97.06 79 SER A CA 1
ATOM 602 C C . SER A 1 79 ? 10.051 9.419 3.802 1.00 97.06 79 SER A C 1
ATOM 604 O O . SER A 1 79 ? 9.883 9.867 4.933 1.00 97.06 79 SER A O 1
ATOM 606 N N . ALA A 1 80 ? 9.697 10.099 2.709 1.00 97.62 80 ALA A N 1
ATOM 607 C CA . ALA A 1 80 ? 9.118 11.440 2.745 1.00 97.62 80 ALA A CA 1
ATOM 608 C C . ALA A 1 80 ? 7.614 11.431 3.068 1.00 97.62 80 ALA A C 1
ATOM 610 O O . ALA A 1 80 ? 7.110 12.353 3.710 1.00 97.62 80 ALA A O 1
ATOM 611 N N . PHE A 1 81 ? 6.895 10.393 2.634 1.00 97.88 81 PHE A N 1
ATOM 612 C CA . PHE A 1 81 ? 5.445 10.273 2.791 1.00 97.88 81 PHE A CA 1
ATOM 613 C C . PHE A 1 81 ? 5.038 8.890 3.320 1.00 97.88 81 PHE A C 1
ATOM 615 O O . PHE A 1 81 ? 4.232 8.211 2.678 1.00 97.88 81 PHE A O 1
ATOM 622 N N . PRO A 1 82 ? 5.539 8.465 4.495 1.00 98.19 82 PRO A N 1
ATOM 623 C CA . PRO A 1 82 ? 5.310 7.112 4.999 1.00 98.19 82 PRO A CA 1
ATOM 624 C C . PRO A 1 82 ? 3.824 6.788 5.162 1.00 98.19 82 PRO A C 1
ATOM 626 O O . PRO A 1 82 ? 3.419 5.655 4.941 1.00 98.19 82 PRO A O 1
ATOM 629 N N . GLN A 1 83 ? 2.999 7.788 5.478 1.00 98.25 83 GLN A N 1
ATOM 630 C CA . GLN A 1 83 ? 1.561 7.649 5.697 1.00 98.25 83 GLN A CA 1
ATOM 631 C C . GLN A 1 83 ? 0.717 7.486 4.419 1.00 98.25 83 GLN A C 1
ATOM 633 O O . GLN A 1 83 ? -0.482 7.232 4.514 1.00 98.25 83 GLN A O 1
ATOM 638 N N . ALA A 1 84 ? 1.279 7.727 3.232 1.00 97.19 84 ALA A N 1
ATOM 639 C CA . ALA A 1 84 ? 0.514 7.828 1.990 1.00 97.19 84 ALA A CA 1
ATOM 640 C C . ALA A 1 84 ? 0.741 6.616 1.081 1.00 97.19 84 ALA A C 1
ATOM 642 O O . ALA A 1 84 ? 1.826 6.044 1.037 1.00 97.19 84 ALA A O 1
ATOM 643 N N . ILE A 1 85 ? -0.280 6.232 0.316 1.00 96.00 85 ILE A N 1
ATOM 644 C CA . ILE A 1 85 ? -0.113 5.296 -0.803 1.00 96.00 85 ILE A CA 1
ATOM 645 C C . ILE A 1 85 ? 0.554 6.001 -1.992 1.00 96.00 85 ILE A C 1
ATOM 647 O O . ILE A 1 85 ? 0.473 7.225 -2.122 1.00 96.00 85 ILE A O 1
ATOM 651 N N . LEU A 1 86 ? 1.193 5.234 -2.879 1.00 95.62 86 LEU A N 1
ATOM 652 C CA . LEU A 1 86 ? 1.824 5.785 -4.080 1.00 95.62 86 LEU A CA 1
ATOM 653 C C . LEU A 1 86 ? 0.764 6.399 -5.010 1.00 95.62 86 LEU A C 1
ATOM 655 O O . LEU A 1 86 ? -0.146 5.688 -5.441 1.00 95.62 86 LEU A O 1
ATOM 659 N N . PRO A 1 87 ? 0.881 7.687 -5.381 1.00 94.75 87 PRO A N 1
ATOM 660 C CA . PRO A 1 87 ? -0.040 8.291 -6.333 1.00 94.75 87 PRO A CA 1
ATOM 661 C C . PRO A 1 87 ? 0.050 7.609 -7.703 1.00 94.75 87 PRO A C 1
ATOM 663 O O . PRO A 1 87 ? 1.151 7.374 -8.203 1.00 94.75 87 PRO A O 1
ATOM 666 N N . ASN A 1 88 ? -1.087 7.398 -8.376 1.00 93.50 88 ASN A N 1
ATOM 667 C CA . ASN A 1 88 ? -1.131 6.734 -9.690 1.00 93.50 88 ASN A CA 1
ATOM 668 C C . ASN A 1 88 ? -0.189 7.369 -10.733 1.00 93.50 88 ASN A C 1
ATOM 670 O O . ASN A 1 88 ? 0.377 6.663 -11.562 1.00 93.50 88 ASN A O 1
ATOM 674 N N . LYS A 1 89 ? 0.029 8.693 -10.688 1.00 91.44 89 LYS A N 1
ATOM 675 C CA . LYS A 1 89 ? 0.986 9.377 -11.579 1.00 91.44 89 LYS A CA 1
ATOM 676 C C . LYS A 1 89 ? 2.437 8.968 -11.318 1.00 91.44 89 LYS A C 1
ATOM 678 O O . LYS A 1 89 ? 3.179 8.765 -12.268 1.00 91.44 89 LYS A O 1
ATOM 683 N N . LEU A 1 90 ? 2.830 8.827 -10.053 1.00 94.19 90 LEU A N 1
ATOM 684 C CA . LEU A 1 90 ? 4.162 8.340 -9.696 1.00 94.19 90 LEU A CA 1
ATOM 685 C C . LEU A 1 90 ? 4.307 6.856 -10.055 1.00 94.19 90 LEU A C 1
ATOM 687 O O . LEU A 1 90 ? 5.331 6.449 -10.595 1.00 94.19 90 LEU A O 1
ATOM 691 N N . LEU A 1 91 ? 3.247 6.070 -9.845 1.00 94.69 91 LEU A N 1
ATOM 692 C CA . LEU A 1 91 ? 3.223 4.654 -10.204 1.00 94.69 91 LEU A CA 1
ATOM 693 C C . LEU A 1 91 ? 3.478 4.426 -11.704 1.00 94.69 91 LEU A C 1
ATOM 695 O O . LEU A 1 91 ? 4.161 3.477 -12.069 1.00 94.69 91 LEU A O 1
ATOM 699 N N . GLN A 1 92 ? 2.995 5.312 -12.583 1.00 92.56 92 GLN A N 1
ATOM 700 C CA . GLN A 1 92 ? 3.292 5.242 -14.022 1.00 92.56 92 GLN A CA 1
ATOM 701 C C . GLN A 1 92 ? 4.791 5.379 -14.329 1.00 92.56 92 GLN A C 1
ATOM 703 O O . GLN A 1 92 ? 5.299 4.714 -15.237 1.00 92.56 92 GLN A O 1
ATOM 708 N N . GLU A 1 93 ? 5.503 6.220 -13.579 1.00 94.94 93 GLU A N 1
ATOM 709 C CA . GLU A 1 93 ? 6.955 6.350 -13.705 1.00 94.94 93 GLU A CA 1
ATOM 710 C C . GLU A 1 93 ? 7.653 5.092 -13.178 1.00 94.94 93 GLU A C 1
ATOM 712 O O . GLU A 1 93 ? 8.557 4.584 -13.835 1.00 94.94 93 GLU A O 1
ATOM 717 N N . PHE A 1 94 ? 7.177 4.518 -12.068 1.00 96.31 94 PHE A N 1
ATOM 718 C CA . PHE A 1 94 ? 7.725 3.271 -11.520 1.00 96.31 94 PHE A CA 1
ATOM 719 C C . PHE A 1 94 ? 7.536 2.092 -12.472 1.00 96.31 94 PHE A C 1
ATOM 721 O O . PHE A 1 94 ? 8.467 1.320 -12.671 1.00 96.31 94 PHE A O 1
ATOM 728 N N . VAL A 1 95 ? 6.375 1.984 -13.123 1.00 94.69 95 VAL A N 1
ATOM 729 C CA . VAL A 1 95 ? 6.130 0.984 -14.173 1.00 94.69 95 VAL A CA 1
ATOM 730 C C . VAL A 1 95 ? 7.118 1.155 -15.330 1.00 94.69 95 VAL A C 1
ATOM 732 O O . VAL A 1 95 ? 7.648 0.166 -15.825 1.00 94.69 95 VAL A O 1
ATOM 735 N N . SER A 1 96 ? 7.407 2.392 -15.742 1.00 93.12 96 SER A N 1
ATOM 736 C CA . SER A 1 96 ? 8.337 2.664 -16.852 1.00 93.12 96 SER A CA 1
ATOM 737 C C . SER A 1 96 ? 9.782 2.312 -16.494 1.00 93.12 96 SER A C 1
ATOM 739 O O . SER A 1 96 ? 10.503 1.731 -17.308 1.00 93.12 96 SER A O 1
ATOM 741 N N . LEU A 1 97 ? 10.195 2.622 -15.261 1.00 95.19 97 LEU A N 1
ATOM 742 C CA . LEU A 1 97 ? 11.501 2.235 -14.734 1.00 95.19 97 LEU A CA 1
ATOM 743 C C . LEU A 1 97 ? 11.609 0.717 -14.577 1.00 95.19 97 LEU A C 1
ATOM 745 O O . LEU A 1 97 ? 12.600 0.151 -15.013 1.00 95.19 97 LEU A O 1
ATOM 749 N N . ALA A 1 98 ? 10.585 0.048 -14.041 1.00 95.12 98 ALA A N 1
ATOM 750 C CA . ALA A 1 98 ? 10.559 -1.408 -13.907 1.00 95.12 98 ALA A CA 1
ATOM 751 C C . ALA A 1 98 ? 10.657 -2.105 -15.270 1.00 95.12 98 ALA A C 1
ATOM 753 O O . ALA A 1 98 ? 11.466 -3.011 -15.432 1.00 95.12 98 ALA A O 1
ATOM 754 N N . GLN A 1 99 ? 9.914 -1.632 -16.276 1.00 92.00 99 GLN A N 1
ATOM 755 C CA . GLN A 1 99 ? 10.003 -2.143 -17.648 1.00 92.00 99 GLN A CA 1
ATOM 756 C C . GLN A 1 99 ? 11.402 -1.953 -18.244 1.00 92.00 99 GLN A C 1
ATOM 758 O O . GLN A 1 99 ? 11.948 -2.886 -18.827 1.00 92.00 99 GLN A O 1
ATOM 763 N N . THR A 1 100 ? 12.006 -0.775 -18.063 1.00 90.81 100 THR A N 1
ATOM 764 C CA . THR A 1 100 ? 13.375 -0.497 -18.536 1.00 90.81 100 THR A CA 1
ATOM 765 C C . THR A 1 100 ? 14.413 -1.345 -17.793 1.00 90.81 100 THR A C 1
ATOM 767 O O . THR A 1 100 ? 15.368 -1.822 -18.396 1.00 90.81 100 THR A O 1
ATOM 770 N N . ALA A 1 101 ? 14.192 -1.593 -16.503 1.00 93.19 101 ALA A N 1
ATOM 771 C CA . ALA A 1 101 ? 14.991 -2.482 -15.666 1.00 93.19 101 ALA A CA 1
ATOM 772 C C . ALA A 1 101 ? 14.704 -3.977 -15.909 1.00 93.19 101 ALA A C 1
ATOM 774 O O . ALA A 1 101 ? 15.294 -4.815 -15.235 1.00 93.19 101 ALA A O 1
ATOM 775 N N . GLN A 1 102 ? 13.800 -4.313 -16.838 1.00 93.38 102 GLN A N 1
ATOM 776 C CA . GLN A 1 102 ? 13.375 -5.683 -17.149 1.00 93.38 102 GLN A CA 1
ATOM 777 C C . GLN A 1 102 ? 12.806 -6.446 -15.937 1.00 93.38 102 GLN A C 1
ATOM 779 O O . GLN A 1 102 ? 12.899 -7.668 -15.848 1.00 93.38 102 GLN A O 1
ATOM 784 N N . LEU A 1 103 ? 12.183 -5.722 -15.005 1.00 94.69 103 LEU A N 1
ATOM 785 C CA . LEU A 1 103 ? 11.520 -6.274 -13.828 1.00 94.69 103 LEU A CA 1
ATOM 786 C C . LEU A 1 103 ? 10.023 -6.462 -14.101 1.00 94.69 103 LEU A C 1
ATOM 788 O O . LEU A 1 103 ? 9.318 -5.523 -14.480 1.00 94.69 103 LEU A O 1
ATOM 792 N N . ASP A 1 104 ? 9.510 -7.664 -13.845 1.00 92.62 104 ASP A N 1
ATOM 793 C CA . ASP A 1 104 ? 8.080 -7.971 -13.948 1.00 92.62 104 ASP A CA 1
ATOM 794 C C . ASP A 1 104 ? 7.365 -7.705 -12.614 1.00 92.62 104 ASP A C 1
ATOM 796 O O . ASP A 1 104 ? 7.013 -8.619 -11.867 1.00 92.62 104 ASP A O 1
ATOM 800 N N . LEU A 1 105 ? 7.165 -6.418 -12.311 1.00 95.12 105 LEU A N 1
ATOM 801 C CA . LEU A 1 105 ? 6.496 -5.955 -11.093 1.00 95.12 105 LEU A CA 1
ATOM 802 C C . LEU A 1 105 ? 4.998 -5.703 -11.352 1.00 95.12 105 LEU A C 1
ATOM 804 O O . LEU A 1 105 ? 4.656 -4.796 -12.121 1.00 95.12 105 LEU A O 1
ATOM 808 N N . PRO A 1 106 ? 4.072 -6.446 -10.715 1.00 95.31 106 PRO A N 1
ATOM 809 C CA . PRO A 1 106 ? 2.635 -6.289 -10.922 1.00 95.31 106 PRO A CA 1
ATOM 810 C C . PRO A 1 106 ? 2.077 -5.092 -10.134 1.00 95.31 106 PRO A C 1
ATOM 812 O O . PRO A 1 106 ? 1.262 -5.251 -9.231 1.00 95.31 106 PRO A O 1
ATOM 815 N N . PHE A 1 107 ? 2.499 -3.875 -10.475 1.00 96.56 107 PHE A N 1
ATOM 816 C CA . PHE A 1 107 ? 2.003 -2.665 -9.823 1.00 96.56 107 PHE A CA 1
ATOM 817 C C . PHE A 1 107 ? 0.486 -2.471 -10.012 1.00 96.56 107 PHE A C 1
ATOM 819 O O . PHE A 1 107 ? -0.049 -2.605 -11.119 1.00 96.56 107 PHE A O 1
ATOM 826 N N . VAL A 1 108 ? -0.197 -2.116 -8.922 1.00 96.94 108 VAL A N 1
ATOM 827 C CA . VAL A 1 108 ? -1.644 -1.872 -8.857 1.00 96.94 108 VAL A CA 1
ATOM 828 C C . VAL A 1 108 ? -1.960 -0.414 -8.534 1.00 96.94 108 VAL A C 1
ATOM 830 O O . VAL A 1 108 ? -1.340 0.191 -7.659 1.00 96.94 108 VAL A O 1
ATOM 833 N N . GLU A 1 109 ? -2.926 0.168 -9.240 1.00 95.19 109 GLU A N 1
ATOM 834 C CA . GLU A 1 109 ? -3.386 1.540 -9.017 1.00 95.19 109 GLU A CA 1
ATOM 835 C C . GLU A 1 109 ? -4.338 1.650 -7.816 1.00 95.19 109 GLU A C 1
ATOM 837 O O . GLU A 1 109 ? -4.954 0.674 -7.386 1.00 95.19 109 GLU A O 1
ATOM 842 N N . GLU A 1 110 ? -4.509 2.866 -7.291 1.00 95.00 110 GLU A N 1
ATOM 843 C CA . GLU A 1 110 ? -5.706 3.217 -6.520 1.00 95.00 110 GLU A CA 1
ATOM 844 C C . GLU A 1 110 ? -6.878 3.351 -7.504 1.00 95.00 110 GLU A C 1
ATOM 846 O O . GLU A 1 110 ? -6.896 4.261 -8.339 1.00 95.00 110 GLU A O 1
ATOM 851 N N . VAL A 1 111 ? -7.833 2.423 -7.431 1.00 93.25 111 VAL A N 1
ATOM 852 C CA . VAL A 1 111 ? -9.075 2.458 -8.216 1.00 93.25 111 VAL A CA 1
ATOM 853 C C . VAL A 1 111 ? -10.098 3.330 -7.487 1.00 93.25 111 VAL A C 1
ATOM 855 O O . VAL A 1 111 ? -10.202 3.270 -6.263 1.00 93.25 111 VAL A O 1
ATOM 858 N N . ALA A 1 112 ? -10.856 4.145 -8.224 1.00 91.56 112 ALA A N 1
ATOM 859 C CA . ALA A 1 112 ? -11.918 4.956 -7.637 1.00 91.56 112 ALA A CA 1
ATOM 860 C C . ALA A 1 112 ? -13.223 4.145 -7.501 1.00 91.56 112 ALA A C 1
ATOM 862 O O . ALA A 1 112 ? -13.573 3.339 -8.364 1.00 91.56 112 ALA A O 1
ATOM 863 N N . ALA A 1 113 ? -13.919 4.320 -6.376 1.00 93.25 113 ALA A N 1
ATOM 864 C CA . ALA A 1 113 ? -15.057 3.480 -5.994 1.00 93.25 113 ALA A CA 1
ATOM 865 C C . ALA A 1 113 ? -16.317 3.709 -6.846 1.00 93.25 113 ALA A C 1
ATOM 867 O O . ALA A 1 113 ? -17.123 2.799 -7.026 1.00 93.25 113 ALA A O 1
ATOM 868 N N . ASP A 1 114 ? -16.472 4.912 -7.388 1.00 91.94 114 ASP A N 1
ATOM 869 C CA . ASP A 1 114 ? -17.550 5.328 -8.289 1.00 91.94 114 ASP A CA 1
ATOM 870 C C . ASP A 1 114 ? -17.467 4.681 -9.680 1.00 91.94 114 ASP A C 1
ATOM 872 O O . ASP A 1 114 ? -18.482 4.559 -10.360 1.00 91.94 114 ASP A O 1
ATOM 876 N N . ILE A 1 115 ? -16.277 4.233 -10.088 1.00 89.56 115 ILE A N 1
ATOM 877 C CA . ILE A 1 115 ? -16.023 3.640 -11.414 1.00 89.56 115 ILE A CA 1
ATOM 878 C C . ILE A 1 115 ? -15.679 2.148 -11.333 1.00 89.56 115 ILE A C 1
ATOM 880 O O . ILE A 1 115 ? -15.389 1.517 -12.351 1.00 89.56 115 ILE A O 1
ATOM 884 N N . PHE A 1 116 ? -15.655 1.577 -10.127 1.00 92.06 116 PHE A N 1
ATOM 885 C CA . PHE A 1 116 ? -15.354 0.166 -9.933 1.00 92.06 116 PHE A CA 1
ATOM 886 C C . PHE A 1 116 ? -16.543 -0.700 -10.358 1.00 92.06 116 PHE A C 1
ATOM 888 O O . PHE A 1 116 ? -17.648 -0.560 -9.847 1.00 92.06 116 PHE A O 1
ATOM 895 N N . MET A 1 117 ? -16.297 -1.632 -11.279 1.00 87.25 117 MET A N 1
ATOM 896 C CA . MET A 1 117 ? -17.343 -2.445 -11.914 1.00 87.25 117 MET A CA 1
ATOM 897 C C . MET A 1 117 ? -17.391 -3.886 -11.392 1.00 87.25 117 MET A C 1
ATOM 899 O O . MET A 1 117 ? -17.823 -4.793 -12.098 1.00 87.25 117 MET A O 1
ATOM 903 N N . GLY A 1 118 ? -16.900 -4.126 -10.173 1.00 90.81 118 GLY A N 1
ATOM 904 C CA . GLY A 1 118 ? -16.942 -5.452 -9.546 1.00 90.81 118 GLY A CA 1
ATOM 905 C C . GLY A 1 118 ? -15.909 -6.456 -10.068 1.00 90.81 118 GLY A C 1
ATOM 906 O O . GLY A 1 118 ? -16.016 -7.639 -9.761 1.00 90.81 118 GLY A O 1
ATOM 907 N N . THR A 1 119 ? -14.912 -6.013 -10.838 1.00 92.31 119 THR A N 1
ATOM 908 C CA . THR A 1 119 ? -13.827 -6.868 -11.338 1.00 92.31 119 THR A CA 1
ATOM 909 C C . THR A 1 119 ? -12.497 -6.124 -11.336 1.00 92.31 119 THR A C 1
ATOM 911 O O . THR A 1 119 ? -12.417 -4.943 -11.680 1.00 92.31 119 THR A O 1
ATOM 914 N N . PHE A 1 120 ? -11.435 -6.840 -11.001 1.00 92.50 120 PHE A N 1
ATOM 915 C CA . PHE A 1 120 ? -10.051 -6.441 -11.176 1.00 92.50 120 PHE A CA 1
ATOM 916 C C . PHE A 1 120 ? -9.453 -7.110 -12.418 1.00 92.50 120 PHE A C 1
ATOM 918 O O . PHE A 1 120 ? -9.976 -8.077 -12.971 1.00 92.50 120 PHE A O 1
ATOM 925 N N . SER A 1 121 ? -8.334 -6.560 -12.884 1.00 90.62 121 SER A N 1
ATOM 926 C CA . SER A 1 121 ? -7.515 -7.200 -13.916 1.00 90.62 121 SER A CA 1
ATOM 927 C C . SER A 1 121 ? -6.520 -8.182 -13.286 1.00 90.62 121 SER A C 1
ATOM 929 O O . SER A 1 121 ? -6.144 -8.033 -12.125 1.00 90.62 121 SER A O 1
ATOM 931 N N . ASN A 1 122 ? -5.996 -9.134 -14.073 1.00 90.25 122 ASN A N 1
ATOM 932 C CA . ASN A 1 122 ? -5.099 -10.198 -13.582 1.00 90.25 122 ASN A CA 1
ATOM 933 C C . ASN A 1 122 ? -3.860 -9.701 -12.818 1.00 90.25 122 ASN A C 1
ATOM 935 O O . ASN A 1 122 ? -3.300 -10.439 -12.011 1.00 90.25 122 ASN A O 1
ATOM 939 N N . LYS A 1 123 ? -3.404 -8.465 -13.061 1.00 92.38 123 LYS A N 1
ATOM 940 C CA . LYS A 1 123 ? -2.261 -7.903 -12.328 1.00 92.38 123 LYS A CA 1
ATOM 941 C C . LYS A 1 123 ? -2.539 -7.765 -10.827 1.00 92.38 123 LYS A C 1
ATOM 943 O O . LYS A 1 123 ? -1.620 -7.961 -10.046 1.00 92.38 123 LYS A O 1
ATOM 948 N N . PHE A 1 124 ? -3.787 -7.516 -10.422 1.00 95.94 124 PHE A N 1
ATOM 949 C CA . PHE A 1 124 ? -4.145 -7.420 -9.008 1.00 95.94 124 PHE A CA 1
ATOM 950 C C . PHE A 1 124 ? -4.020 -8.780 -8.314 1.00 95.94 124 PHE A C 1
ATOM 952 O O . PHE A 1 124 ? -3.406 -8.864 -7.254 1.00 95.94 124 PHE A O 1
ATOM 959 N N . SER A 1 125 ? -4.489 -9.861 -8.947 1.00 95.19 125 SER A N 1
ATOM 960 C CA . SER A 1 125 ? -4.321 -11.230 -8.432 1.00 95.19 125 SER A CA 1
ATOM 961 C C . SER A 1 125 ? -2.845 -11.637 -8.370 1.00 95.19 125 SER A C 1
ATOM 963 O O . SER A 1 125 ? -2.413 -12.283 -7.418 1.00 95.19 125 SER A O 1
ATOM 965 N N . ARG A 1 126 ? -2.028 -11.209 -9.344 1.00 95.00 126 ARG A N 1
ATOM 966 C CA . ARG A 1 126 ? -0.565 -11.388 -9.295 1.00 95.00 126 ARG A CA 1
ATOM 967 C C . ARG A 1 126 ? 0.065 -10.651 -8.110 1.00 95.00 126 ARG A C 1
ATOM 969 O O . ARG A 1 126 ? 0.836 -11.268 -7.381 1.00 95.00 126 ARG A O 1
ATOM 976 N N . ALA A 1 127 ? -0.290 -9.385 -7.899 1.00 96.62 127 ALA A N 1
ATOM 977 C CA . ALA A 1 127 ? 0.207 -8.584 -6.782 1.00 96.62 127 ALA A CA 1
ATOM 978 C C . ALA A 1 127 ? -0.190 -9.179 -5.423 1.00 96.62 127 ALA A C 1
ATOM 980 O O . ALA A 1 127 ? 0.641 -9.250 -4.524 1.00 96.62 127 ALA A O 1
ATOM 981 N N . ALA A 1 128 ? -1.430 -9.660 -5.292 1.00 97.44 128 ALA A N 1
ATOM 982 C CA . ALA A 1 128 ? -1.933 -10.303 -4.080 1.00 97.44 128 ALA A CA 1
ATOM 983 C C . ALA A 1 128 ? -1.215 -11.629 -3.764 1.00 97.44 128 ALA A C 1
ATOM 985 O O . ALA A 1 128 ? -0.876 -11.909 -2.618 1.00 97.44 128 ALA A O 1
ATOM 986 N N . ARG A 1 129 ? -0.907 -12.447 -4.778 1.00 95.75 129 ARG A N 1
ATOM 987 C CA . ARG A 1 129 ? -0.088 -13.655 -4.569 1.00 95.75 129 ARG A CA 1
ATOM 988 C C . ARG A 1 129 ? 1.339 -13.322 -4.147 1.00 95.75 129 ARG A C 1
ATOM 990 O O . ARG A 1 129 ? 1.923 -14.032 -3.334 1.00 95.75 129 ARG A O 1
ATOM 997 N N . GLN A 1 130 ? 1.916 -12.268 -4.721 1.00 94.88 130 GLN A N 1
ATOM 998 C CA . GLN A 1 130 ? 3.271 -11.842 -4.379 1.00 94.88 130 GLN A CA 1
ATOM 999 C C . GLN A 1 130 ? 3.337 -11.282 -2.955 1.00 94.88 130 GLN A C 1
ATOM 1001 O O . GLN A 1 130 ? 4.262 -11.619 -2.219 1.00 94.88 130 GLN A O 1
ATOM 1006 N N . SER A 1 131 ? 2.340 -10.496 -2.534 1.00 97.19 131 SER A N 1
ATOM 1007 C CA . SER A 1 131 ? 2.273 -9.980 -1.165 1.00 97.19 131 SER A CA 1
ATOM 1008 C C . SER A 1 131 ? 2.129 -11.090 -0.132 1.00 97.19 131 SER A C 1
ATOM 1010 O O . SER A 1 131 ? 2.792 -11.015 0.900 1.00 97.19 131 SER A O 1
ATOM 1012 N N . ALA A 1 132 ? 1.344 -12.135 -0.424 1.00 97.12 132 ALA A N 1
ATOM 1013 C CA . ALA A 1 132 ? 1.118 -13.268 0.471 1.00 97.12 132 ALA A CA 1
ATOM 1014 C C . ALA A 1 132 ? 2.423 -13.870 1.010 1.00 97.12 132 ALA A C 1
ATOM 1016 O O . ALA A 1 132 ? 2.532 -14.114 2.209 1.00 97.12 132 ALA A O 1
ATOM 1017 N N . LYS A 1 133 ? 3.432 -14.037 0.143 1.00 93.31 133 LYS A N 1
ATOM 1018 C CA . LYS A 1 133 ? 4.742 -14.589 0.522 1.00 93.31 133 LYS A CA 1
ATOM 1019 C C . LYS A 1 133 ? 5.480 -13.709 1.527 1.00 93.31 133 LYS A C 1
ATOM 1021 O O . LYS A 1 133 ? 6.066 -14.229 2.466 1.00 93.31 133 LYS A O 1
ATOM 1026 N N . LEU A 1 134 ? 5.456 -12.390 1.328 1.00 95.62 134 LEU A N 1
ATOM 1027 C CA . LEU A 1 134 ? 6.186 -11.454 2.185 1.00 95.62 134 LEU A CA 1
ATOM 1028 C C . LEU A 1 134 ? 5.492 -11.244 3.537 1.00 95.62 134 LEU A C 1
ATOM 1030 O O . LEU A 1 134 ? 6.162 -11.051 4.546 1.00 95.62 134 LEU A O 1
ATOM 1034 N N . ILE A 1 135 ? 4.156 -11.253 3.564 1.00 97.50 135 ILE A N 1
ATOM 1035 C CA . ILE A 1 135 ? 3.386 -10.976 4.786 1.00 97.50 135 ILE A CA 1
ATOM 1036 C C . ILE A 1 135 ? 3.037 -12.235 5.592 1.00 97.50 135 ILE A C 1
ATOM 1038 O O . ILE A 1 135 ? 2.488 -12.103 6.689 1.00 97.50 135 ILE A O 1
ATOM 1042 N N . ALA A 1 136 ? 3.332 -13.436 5.091 1.00 97.19 136 ALA A N 1
ATOM 1043 C CA . ALA A 1 136 ? 3.096 -14.692 5.802 1.00 97.19 136 ALA A CA 1
ATOM 1044 C C . ALA A 1 136 ? 3.726 -14.674 7.203 1.00 97.19 136 ALA A C 1
ATOM 1046 O O . ALA A 1 136 ? 4.889 -14.320 7.378 1.00 97.19 136 ALA A O 1
ATOM 1047 N N . GLY A 1 137 ? 2.934 -15.009 8.226 1.00 96.06 137 GLY A N 1
ATOM 1048 C CA . GLY A 1 137 ? 3.400 -15.030 9.617 1.00 96.06 137 GLY A CA 1
ATOM 1049 C C . GLY A 1 137 ? 3.743 -13.660 10.221 1.00 96.06 137 GLY A C 1
ATOM 1050 O O . GLY A 1 137 ? 4.245 -13.602 11.343 1.00 96.06 137 GLY A O 1
ATOM 1051 N N . THR A 1 138 ? 3.462 -12.550 9.535 1.00 97.69 138 THR A N 1
ATOM 1052 C CA . THR A 1 138 ? 3.761 -11.198 10.037 1.00 97.69 138 THR A CA 1
ATOM 1053 C C . THR A 1 138 ? 2.627 -10.598 10.875 1.00 97.69 138 THR A C 1
ATOM 1055 O O . THR A 1 138 ? 1.490 -11.082 10.873 1.00 97.69 138 THR A O 1
ATOM 1058 N N . LEU A 1 139 ? 2.923 -9.495 11.574 1.00 98.06 139 LEU A N 1
ATOM 1059 C CA . LEU A 1 139 ? 1.932 -8.687 12.294 1.00 98.06 139 LEU A CA 1
ATOM 1060 C C . LEU A 1 139 ? 0.803 -8.209 11.363 1.00 98.06 139 LEU A C 1
ATOM 1062 O O . LEU A 1 139 ? -0.358 -8.217 11.767 1.00 98.06 139 LEU A O 1
ATOM 1066 N N . TYR A 1 140 ? 1.113 -7.872 10.109 1.00 98.75 140 TYR A N 1
ATOM 1067 C CA . TYR A 1 140 ? 0.145 -7.425 9.106 1.00 98.75 140 TYR A CA 1
ATOM 1068 C C . TYR A 1 140 ? -0.906 -8.498 8.818 1.00 98.75 140 TYR A C 1
ATOM 1070 O O . TYR A 1 140 ? -2.106 -8.232 8.907 1.00 98.75 140 TYR A O 1
ATOM 1078 N N . ALA A 1 141 ? -0.465 -9.724 8.514 1.00 98.56 141 ALA A N 1
ATOM 1079 C CA . ALA A 1 141 ? -1.367 -10.834 8.220 1.00 98.56 141 ALA A CA 1
ATOM 1080 C C . ALA A 1 141 ? -2.220 -11.216 9.435 1.00 98.56 141 ALA A C 1
ATOM 1082 O O . ALA A 1 141 ? -3.408 -11.501 9.285 1.00 98.56 141 ALA A O 1
ATOM 1083 N N . ARG A 1 142 ? -1.649 -11.158 10.646 1.00 98.56 142 ARG A N 1
ATOM 1084 C CA . ARG A 1 142 ? -2.392 -11.397 11.890 1.00 98.56 142 ARG A CA 1
ATOM 1085 C C . ARG A 1 142 ? -3.452 -10.335 12.161 1.00 98.56 142 ARG A C 1
ATOM 1087 O O . ARG A 1 142 ? -4.572 -10.689 12.520 1.00 98.56 142 ARG A O 1
ATOM 1094 N N . TYR A 1 143 ? -3.116 -9.059 11.975 1.00 98.81 143 TYR A N 1
ATOM 1095 C CA . TYR A 1 143 ? -4.031 -7.951 12.238 1.00 98.81 143 TYR A CA 1
ATOM 1096 C C . TYR A 1 143 ? -5.224 -7.930 11.282 1.00 98.81 143 TYR A C 1
ATOM 1098 O O . TYR A 1 143 ? -6.348 -7.709 11.711 1.00 98.81 143 TYR A O 1
ATOM 1106 N N . TYR A 1 144 ? -4.996 -8.180 9.991 1.00 98.69 144 TYR A N 1
ATOM 1107 C CA . TYR A 1 144 ? -6.070 -8.207 8.993 1.00 98.69 144 TYR A CA 1
ATOM 1108 C C . TYR A 1 144 ? -6.711 -9.587 8.819 1.00 98.69 144 TYR A C 1
ATOM 1110 O O . TYR A 1 144 ? -7.545 -9.751 7.930 1.00 98.69 144 TYR A O 1
ATOM 1118 N N . ASP A 1 145 ? -6.318 -10.571 9.632 1.00 98.19 145 ASP A N 1
ATOM 1119 C CA . ASP A 1 145 ? -6.783 -11.955 9.551 1.00 98.19 145 ASP A CA 1
ATOM 1120 C C . ASP A 1 145 ? -6.726 -12.504 8.110 1.00 98.19 145 ASP A C 1
ATOM 1122 O O . ASP A 1 145 ? -7.735 -12.838 7.481 1.00 98.19 145 ASP A O 1
ATOM 1126 N N . ILE A 1 146 ? -5.526 -12.485 7.527 1.00 98.44 146 ILE A N 1
ATOM 1127 C CA . ILE A 1 146 ? -5.287 -12.899 6.141 1.00 98.44 146 ILE A CA 1
ATOM 1128 C C . ILE A 1 146 ? -4.887 -14.374 6.119 1.00 98.44 146 ILE A C 1
ATOM 1130 O O . ILE A 1 146 ? -3.895 -14.763 6.731 1.00 98.44 146 ILE A O 1
ATOM 1134 N N . ASP A 1 147 ? -5.632 -15.182 5.365 1.00 97.62 147 ASP A N 1
ATOM 1135 C CA . ASP A 1 147 ? -5.190 -16.511 4.939 1.00 97.62 147 ASP A CA 1
ATOM 1136 C C . ASP A 1 147 ? -4.168 -16.365 3.802 1.00 97.62 147 ASP A C 1
ATOM 1138 O O . ASP A 1 147 ? -4.526 -16.161 2.639 1.00 97.62 147 ASP A O 1
ATOM 1142 N N . THR A 1 148 ? -2.881 -16.392 4.150 1.00 97.81 148 THR A N 1
ATOM 1143 C CA . THR A 1 148 ? -1.794 -16.188 3.186 1.00 97.81 148 THR A CA 1
ATOM 1144 C C . THR A 1 148 ? -1.609 -17.368 2.239 1.00 97.81 148 THR A C 1
ATOM 1146 O O . THR A 1 148 ? -1.209 -17.148 1.098 1.00 97.81 148 THR A O 1
ATOM 1149 N N . ASP A 1 149 ? -1.960 -18.587 2.648 1.00 96.94 149 ASP A N 1
ATOM 1150 C CA . ASP A 1 149 ? -1.845 -19.774 1.794 1.00 96.94 149 ASP A CA 1
ATOM 1151 C C . ASP A 1 149 ? -2.944 -19.779 0.727 1.00 96.94 149 ASP A C 1
ATOM 1153 O O . ASP A 1 149 ? -2.670 -19.963 -0.468 1.00 96.94 149 ASP A O 1
ATOM 1157 N N . GLY A 1 150 ? -4.182 -19.469 1.130 1.00 95.56 150 GLY A N 1
ATOM 1158 C CA . GLY A 1 150 ? -5.289 -19.241 0.204 1.00 95.56 150 GLY A CA 1
ATOM 1159 C C . GLY A 1 150 ? -5.012 -18.077 -0.752 1.00 95.56 150 GLY A C 1
ATOM 1160 O O . GLY A 1 150 ? -5.238 -18.190 -1.960 1.00 95.56 150 GLY A O 1
ATOM 1161 N N . LEU A 1 151 ? -4.439 -16.979 -0.243 1.00 96.19 151 LEU A N 1
ATOM 1162 C CA . LEU A 1 151 ? -4.070 -15.814 -1.051 1.00 96.19 151 LEU A CA 1
ATOM 1163 C C . LEU A 1 151 ? -2.976 -16.132 -2.082 1.00 96.19 151 LEU A C 1
ATOM 1165 O O . LEU A 1 151 ? -3.085 -15.717 -3.237 1.00 96.19 151 LEU A O 1
ATOM 1169 N N . ALA A 1 152 ? -1.943 -16.889 -1.696 1.00 95.25 152 ALA A N 1
ATOM 1170 C CA . ALA A 1 152 ? -0.865 -17.324 -2.587 1.00 95.25 152 ALA A CA 1
ATOM 1171 C C . ALA A 1 152 ? -1.356 -18.277 -3.693 1.00 95.25 152 ALA A C 1
ATOM 1173 O O . ALA A 1 152 ? -0.772 -18.319 -4.779 1.00 95.25 152 ALA A O 1
ATOM 1174 N N . SER A 1 153 ? -2.453 -18.994 -3.437 1.00 93.06 153 SER A N 1
ATOM 1175 C CA . SER A 1 153 ? -3.031 -20.005 -4.330 1.00 93.06 153 SER A CA 1
ATOM 1176 C C . SER A 1 153 ? -4.112 -19.464 -5.278 1.00 93.06 153 SER A C 1
ATOM 1178 O O . SER A 1 153 ? -4.737 -20.245 -5.999 1.00 93.06 153 SER A O 1
ATOM 1180 N N . LEU A 1 154 ? -4.341 -18.143 -5.320 1.00 90.50 154 LEU A N 1
ATOM 1181 C CA . LEU A 1 154 ? -5.361 -17.545 -6.189 1.00 90.50 154 LEU A CA 1
ATOM 1182 C C . LEU A 1 154 ? -5.170 -17.920 -7.678 1.00 90.50 154 LEU A C 1
ATOM 1184 O O . LEU A 1 154 ? -4.046 -17.895 -8.201 1.00 90.50 154 LEU A O 1
ATOM 1188 N N . PRO A 1 155 ? -6.261 -18.228 -8.405 1.00 86.12 155 PRO A N 1
ATOM 1189 C CA . PRO A 1 155 ? -6.181 -18.634 -9.801 1.00 86.12 155 PRO A CA 1
ATOM 1190 C C . PRO A 1 155 ? -5.797 -17.461 -10.714 1.00 86.12 155 PRO A C 1
ATOM 1192 O O . PRO A 1 155 ? -6.236 -16.327 -10.529 1.00 86.12 155 PRO A O 1
ATOM 1195 N N . ASP A 1 156 ? -5.016 -17.747 -11.760 1.00 71.62 156 ASP A N 1
ATOM 1196 C CA . ASP A 1 156 ? -4.797 -16.803 -12.861 1.00 71.62 156 ASP A CA 1
ATOM 1197 C C . ASP A 1 156 ? -6.001 -16.785 -13.808 1.00 71.62 156 ASP A C 1
ATOM 1199 O O . ASP A 1 156 ? -6.466 -17.834 -14.265 1.00 71.62 156 ASP A O 1
ATOM 1203 N N . HIS A 1 157 ? -6.418 -15.591 -14.238 1.00 65.81 157 HIS A N 1
ATOM 1204 C CA . HIS A 1 157 ? -7.491 -15.422 -15.226 1.00 65.81 157 HIS A CA 1
ATOM 1205 C C . HIS A 1 157 ? -7.181 -16.114 -16.569 1.00 65.81 157 HIS A C 1
ATOM 1207 O O . HIS A 1 157 ? -8.094 -16.455 -17.317 1.00 65.81 157 HIS A O 1
ATOM 1213 N N . ARG A 1 158 ? -5.897 -16.338 -16.900 1.00 54.62 158 ARG A N 1
ATOM 1214 C CA . ARG A 1 158 ? -5.452 -16.854 -18.211 1.00 54.62 158 ARG A CA 1
ATOM 1215 C C . ARG A 1 158 ? -5.565 -18.374 -18.395 1.00 54.62 158 ARG A C 1
ATOM 1217 O O . ARG A 1 158 ? -5.395 -18.837 -19.520 1.00 54.62 158 ARG A O 1
ATOM 1224 N N . ARG A 1 159 ? -5.838 -19.165 -17.349 1.00 46.56 159 ARG A N 1
ATOM 1225 C CA . ARG A 1 159 ? -5.841 -20.642 -17.461 1.00 46.56 159 ARG A CA 1
ATOM 1226 C C . ARG A 1 159 ? -7.184 -21.276 -17.840 1.00 46.56 159 ARG A C 1
ATOM 1228 O O . ARG A 1 159 ? -7.195 -22.454 -18.180 1.00 46.56 159 ARG A O 1
ATOM 1235 N N . SER A 1 160 ? -8.290 -20.530 -17.884 1.00 46.31 160 SER A N 1
ATOM 1236 C CA . SER A 1 160 ? -9.569 -21.076 -18.360 1.00 46.31 160 SER A CA 1
ATOM 1237 C C . SER A 1 160 ? -9.851 -20.656 -19.804 1.00 46.31 160 SER A C 1
ATOM 1239 O O . SER A 1 160 ? -10.358 -19.570 -20.069 1.00 46.31 160 SER A O 1
ATOM 1241 N N . ARG A 1 161 ? -9.563 -21.547 -20.764 1.00 42.28 161 ARG A N 1
ATOM 1242 C CA . ARG A 1 161 ? -10.071 -21.448 -22.150 1.00 42.28 161 ARG A CA 1
ATOM 1243 C C . ARG A 1 161 ? -11.595 -21.653 -22.243 1.00 42.28 161 ARG A C 1
ATOM 1245 O O . ARG A 1 161 ? -12.155 -21.516 -23.326 1.00 42.28 161 ARG A O 1
ATOM 1252 N N . ARG A 1 162 ? -12.285 -21.938 -21.132 1.00 44.56 162 ARG A N 1
ATOM 1253 C CA . ARG A 1 162 ? -13.750 -21.953 -21.057 1.00 44.56 162 ARG A CA 1
ATOM 1254 C C . ARG A 1 162 ? -14.249 -20.588 -20.588 1.00 44.56 162 ARG A C 1
ATOM 1256 O O . ARG A 1 162 ? -14.398 -20.322 -19.399 1.00 44.56 162 ARG A O 1
ATOM 1263 N N . ARG A 1 163 ? -14.516 -19.720 -21.568 1.00 46.91 163 ARG A N 1
ATOM 1264 C CA . ARG A 1 163 ? -15.445 -18.593 -21.429 1.00 46.91 163 ARG A CA 1
ATOM 1265 C C . ARG A 1 163 ? -16.823 -19.170 -21.117 1.00 46.91 163 ARG A C 1
ATOM 1267 O O . ARG A 1 163 ? -17.460 -19.633 -22.046 1.00 46.91 163 ARG A O 1
ATOM 1274 N N . ILE A 1 164 ? -17.215 -19.182 -19.847 1.00 40.66 164 ILE A N 1
ATOM 1275 C CA . ILE A 1 164 ? -18.577 -19.031 -19.306 1.00 40.66 164 ILE A CA 1
ATOM 1276 C C . ILE A 1 164 ? -18.356 -18.915 -17.781 1.00 40.66 164 ILE A C 1
ATOM 1278 O O . ILE A 1 164 ? -17.945 -19.874 -17.140 1.00 40.66 164 ILE A O 1
ATOM 1282 N N . ASN A 1 165 ? -18.558 -17.721 -17.218 1.00 45.94 165 ASN A N 1
ATOM 1283 C CA . ASN A 1 165 ? -18.714 -17.462 -15.774 1.00 45.94 165 ASN A CA 1
ATOM 1284 C C . ASN A 1 165 ? -17.508 -17.613 -14.817 1.00 45.94 165 ASN A C 1
ATOM 1286 O O . ASN A 1 165 ? -17.717 -17.927 -13.649 1.00 45.94 165 ASN A O 1
ATOM 1290 N N . ASN A 1 166 ? -16.266 -17.315 -15.219 1.00 53.84 166 ASN A N 1
ATOM 1291 C CA . ASN A 1 166 ? -15.215 -17.111 -14.208 1.00 53.84 166 ASN A CA 1
ATOM 1292 C C . ASN A 1 166 ? -15.347 -15.707 -13.605 1.00 53.84 166 ASN A C 1
ATOM 1294 O O . ASN A 1 166 ? -14.840 -14.735 -14.169 1.00 53.84 166 ASN A O 1
ATOM 1298 N N . SER A 1 167 ? -16.042 -15.612 -12.470 1.00 70.44 167 SER A N 1
ATOM 1299 C CA . SER A 1 167 ? -15.954 -14.451 -11.589 1.00 70.44 167 SER A CA 1
ATOM 1300 C C . SER A 1 167 ? -14.487 -14.201 -11.232 1.00 70.44 167 SER A C 1
ATOM 1302 O O . SER A 1 167 ? -13.699 -15.133 -11.059 1.00 70.44 167 SER A O 1
ATOM 1304 N N . ASP A 1 168 ? -14.091 -12.932 -11.159 1.00 87.38 168 ASP A N 1
ATOM 1305 C CA . ASP A 1 168 ? -12.770 -12.573 -10.660 1.00 87.38 168 ASP A CA 1
ATOM 1306 C C . ASP A 1 168 ? -12.616 -13.094 -9.222 1.00 87.38 168 ASP A C 1
ATOM 1308 O O . ASP A 1 168 ? -13.331 -12.673 -8.308 1.00 87.38 168 ASP A O 1
ATOM 1312 N N . ALA A 1 169 ? -11.698 -14.046 -9.035 1.00 92.25 169 ALA A N 1
ATOM 1313 C CA . ALA A 1 169 ? -11.468 -14.698 -7.754 1.00 92.25 169 ALA A CA 1
ATOM 1314 C C . ALA A 1 169 ? -10.981 -13.708 -6.689 1.00 92.25 169 ALA A C 1
ATOM 1316 O O . ALA A 1 169 ? -11.384 -13.817 -5.531 1.00 92.25 169 ALA A O 1
ATOM 1317 N N . LEU A 1 170 ? -10.173 -12.712 -7.074 1.00 95.62 170 LEU A N 1
ATOM 1318 C CA . LEU A 1 170 ? -9.733 -11.683 -6.139 1.00 95.62 170 LEU A CA 1
ATOM 1319 C C . LEU A 1 170 ? -10.899 -10.771 -5.757 1.00 95.62 170 LEU A C 1
ATOM 1321 O O . LEU A 1 170 ? -11.077 -10.500 -4.572 1.00 95.62 170 LEU A O 1
ATOM 1325 N N . ALA A 1 171 ? -11.715 -10.327 -6.721 1.00 95.62 171 ALA A N 1
ATOM 1326 C CA . ALA A 1 171 ? -12.909 -9.534 -6.415 1.00 95.62 171 ALA A CA 1
ATOM 1327 C C . ALA A 1 171 ? -13.879 -10.299 -5.508 1.00 95.62 171 ALA A C 1
ATOM 1329 O O . ALA A 1 171 ? -14.392 -9.730 -4.547 1.00 95.62 171 ALA A O 1
ATOM 1330 N N . THR A 1 172 ? -14.073 -11.594 -5.766 1.00 95.75 172 THR A N 1
ATOM 1331 C CA . THR A 1 172 ? -14.919 -12.475 -4.949 1.00 95.75 172 THR A CA 1
ATOM 1332 C C . THR A 1 172 ? -14.390 -12.566 -3.516 1.00 95.75 172 THR A C 1
ATOM 1334 O O . THR A 1 172 ? -15.147 -12.346 -2.574 1.00 95.75 172 THR A O 1
ATOM 1337 N N . LEU A 1 173 ? -13.084 -12.797 -3.340 1.00 97.12 173 LEU A N 1
ATOM 1338 C CA . LEU A 1 173 ? -12.444 -12.823 -2.023 1.00 97.12 173 LEU A CA 1
ATOM 1339 C C . LEU A 1 173 ? -12.570 -11.474 -1.297 1.00 97.12 173 LEU A C 1
ATOM 1341 O O . LEU A 1 173 ? -12.891 -11.432 -0.111 1.00 97.12 173 LEU A O 1
ATOM 1345 N N . CYS A 1 174 ? -12.348 -10.360 -1.999 1.00 98.06 174 CYS A N 1
ATOM 1346 C CA . CYS A 1 174 ? -12.485 -9.021 -1.425 1.00 98.06 174 CYS A CA 1
ATOM 1347 C C . CYS A 1 174 ? -13.927 -8.742 -0.979 1.00 98.06 174 CYS A C 1
ATOM 1349 O O . CYS A 1 174 ? -14.134 -8.215 0.110 1.00 98.06 174 CYS A O 1
ATOM 1351 N N . ALA A 1 175 ? -14.916 -9.135 -1.783 1.00 97.38 175 ALA A N 1
ATOM 1352 C CA . ALA A 1 175 ? -16.332 -8.994 -1.462 1.00 97.38 175 ALA A CA 1
ATOM 1353 C C . ALA A 1 175 ? -16.745 -9.842 -0.254 1.00 97.38 175 ALA A C 1
ATOM 1355 O O . ALA A 1 175 ? -17.402 -9.328 0.648 1.00 97.38 175 ALA A O 1
ATOM 1356 N N . GLN A 1 176 ? -16.284 -11.094 -0.174 1.00 97.06 176 GLN A N 1
ATOM 1357 C CA . GLN A 1 176 ? -16.500 -11.956 0.993 1.00 97.06 176 GLN A CA 1
ATOM 1358 C C . GLN A 1 176 ? -15.916 -11.335 2.266 1.00 97.06 176 GLN A C 1
ATOM 1360 O O . GLN A 1 176 ? -16.606 -11.232 3.277 1.00 97.06 176 GLN A O 1
ATOM 1365 N N . ARG A 1 177 ? -14.668 -10.853 2.209 1.00 97.25 177 ARG A N 1
ATOM 1366 C CA . ARG A 1 177 ? -14.006 -10.194 3.347 1.00 97.25 177 ARG A CA 1
ATOM 1367 C C . ARG A 1 177 ? -14.676 -8.883 3.756 1.00 97.25 177 ARG A C 1
ATOM 1369 O O . ARG A 1 177 ? -14.666 -8.539 4.932 1.00 97.25 177 ARG A O 1
ATOM 1376 N N . ALA A 1 178 ? -15.243 -8.154 2.798 1.00 96.81 178 ALA A N 1
ATOM 1377 C CA . ALA A 1 178 ? -15.998 -6.930 3.042 1.00 96.81 178 ALA A CA 1
ATOM 1378 C C . ALA A 1 178 ? -17.458 -7.188 3.461 1.00 96.81 178 ALA A C 1
ATOM 1380 O O . ALA A 1 178 ? -18.160 -6.228 3.770 1.00 96.81 178 ALA A O 1
ATOM 1381 N N . ASN A 1 179 ? -17.920 -8.447 3.445 1.00 96.25 179 ASN A N 1
ATOM 1382 C CA . ASN A 1 179 ? -19.333 -8.818 3.560 1.00 96.25 179 ASN A CA 1
ATOM 1383 C C . ASN A 1 179 ? -20.232 -7.990 2.615 1.00 96.25 179 ASN A C 1
ATOM 1385 O O . ASN A 1 179 ? -21.251 -7.430 3.015 1.00 96.25 179 ASN A O 1
ATOM 1389 N N . ALA A 1 180 ? -19.799 -7.861 1.361 1.00 95.56 180 ALA A N 1
ATOM 1390 C CA . ALA A 1 180 ? -20.389 -6.990 0.354 1.00 95.56 180 ALA A CA 1
ATOM 1391 C C . ALA A 1 180 ? -20.775 -7.768 -0.911 1.00 95.56 180 ALA A C 1
ATOM 1393 O O . ALA A 1 180 ? -20.224 -8.827 -1.210 1.00 95.56 180 ALA A O 1
ATOM 1394 N N . VAL A 1 181 ? -21.706 -7.212 -1.687 1.00 93.00 181 VAL A N 1
ATOM 1395 C CA . VAL A 1 181 ? -22.130 -7.765 -2.981 1.00 93.00 181 VAL A CA 1
ATOM 1396 C C . VAL A 1 181 ? -21.359 -7.074 -4.110 1.00 93.00 181 VAL A C 1
ATOM 1398 O O . VAL A 1 181 ? -21.179 -5.857 -4.094 1.00 93.00 181 VAL A O 1
ATOM 1401 N N . LEU A 1 182 ? -20.894 -7.842 -5.099 1.00 92.38 182 LEU A N 1
ATOM 1402 C CA . LEU A 1 182 ? -20.217 -7.307 -6.286 1.00 92.38 182 LEU A CA 1
ATOM 1403 C C . LEU A 1 182 ? -21.203 -6.671 -7.275 1.00 92.38 182 LEU A C 1
ATOM 1405 O O . LEU A 1 182 ? -22.371 -7.043 -7.339 1.00 92.38 182 LEU A O 1
ATOM 1409 N N . GLY A 1 183 ? -20.702 -5.748 -8.099 1.00 85.06 183 GLY A N 1
ATOM 1410 C CA . GLY A 1 183 ? -21.462 -5.184 -9.221 1.00 85.06 183 GLY A CA 1
ATOM 1411 C C . GLY A 1 183 ? -22.553 -4.190 -8.816 1.00 85.06 183 GLY A C 1
ATOM 1412 O O . GLY A 1 183 ? -23.439 -3.899 -9.616 1.00 85.06 183 GLY A O 1
ATOM 1413 N N . THR A 1 184 ? -22.506 -3.662 -7.589 1.00 85.25 184 THR A N 1
ATOM 1414 C CA . THR A 1 184 ? -23.412 -2.582 -7.181 1.00 85.25 184 THR A CA 1
ATOM 1415 C C . THR A 1 184 ? -22.923 -1.225 -7.693 1.00 85.25 184 THR A C 1
ATOM 1417 O O . THR A 1 184 ? -21.724 -0.976 -7.809 1.00 85.25 184 THR A O 1
ATOM 1420 N N . TRP A 1 185 ? -23.858 -0.308 -7.942 1.00 85.81 185 TRP A N 1
ATOM 1421 C CA . TRP A 1 185 ? -23.565 1.093 -8.277 1.00 85.81 185 TRP A CA 1
ATOM 1422 C C . TRP A 1 185 ? -23.420 1.980 -7.030 1.00 85.81 185 TRP A C 1
ATOM 1424 O O . TRP A 1 185 ? -23.664 3.181 -7.088 1.00 85.81 185 TRP A O 1
ATOM 1434 N N . GLN A 1 186 ? -23.072 1.395 -5.879 1.00 93.12 186 GLN A N 1
ATOM 1435 C CA . GLN A 1 186 ? -22.970 2.108 -4.607 1.00 93.12 186 GLN A CA 1
ATOM 1436 C C . GLN A 1 186 ? -21.495 2.346 -4.246 1.00 93.12 186 GLN A C 1
ATOM 1438 O O . GLN A 1 186 ? -20.805 1.399 -3.859 1.00 93.12 186 GLN A O 1
ATOM 1443 N N . PRO A 1 187 ? -20.994 3.598 -4.299 1.00 93.81 187 PRO A N 1
ATOM 1444 C CA . PRO A 1 187 ? -19.584 3.887 -4.038 1.00 93.81 187 PRO A CA 1
ATOM 1445 C C . PRO A 1 187 ? -19.103 3.454 -2.649 1.00 93.81 187 PRO A C 1
ATOM 1447 O O . PRO A 1 187 ? -17.956 3.051 -2.509 1.00 93.81 187 PRO A O 1
ATOM 1450 N N . ALA A 1 188 ? -19.963 3.493 -1.625 1.00 94.38 188 ALA A N 1
ATOM 1451 C CA . ALA A 1 188 ? -19.603 3.026 -0.285 1.00 94.38 188 ALA A CA 1
ATOM 1452 C C . ALA A 1 188 ? -19.334 1.509 -0.255 1.00 94.38 188 ALA A C 1
ATOM 1454 O O . ALA A 1 188 ? -18.321 1.086 0.295 1.00 94.38 188 ALA A O 1
ATOM 1455 N N . VAL A 1 189 ? -20.188 0.710 -0.910 1.00 96.38 189 VAL A N 1
ATOM 1456 C CA . VAL A 1 189 ? -20.026 -0.751 -1.047 1.00 96.38 189 VAL A CA 1
ATOM 1457 C C . VAL A 1 189 ? -18.785 -1.078 -1.877 1.00 96.38 189 VAL A C 1
ATOM 1459 O O . VAL A 1 189 ? -17.957 -1.893 -1.484 1.00 96.38 189 VAL A O 1
ATOM 1462 N N . ASN A 1 190 ? -18.597 -0.396 -3.007 1.00 96.69 190 ASN A N 1
ATOM 1463 C CA . ASN A 1 190 ? -17.397 -0.572 -3.822 1.00 96.69 190 ASN A CA 1
ATOM 1464 C C . ASN A 1 190 ? -16.130 -0.186 -3.049 1.00 96.69 190 ASN A C 1
ATOM 1466 O O . ASN A 1 190 ? -15.111 -0.863 -3.152 1.00 96.69 190 ASN A O 1
ATOM 1470 N N . GLY A 1 191 ? -16.200 0.864 -2.233 1.00 97.06 191 GLY A N 1
ATOM 1471 C CA . GLY A 1 191 ? -15.110 1.313 -1.381 1.00 97.06 191 GLY A CA 1
ATOM 1472 C C . GLY A 1 191 ? -14.664 0.270 -0.356 1.00 97.06 191 GLY A C 1
ATOM 1473 O O . GLY A 1 191 ? -13.459 0.075 -0.199 1.00 97.06 191 GLY A O 1
ATOM 1474 N N . THR A 1 192 ? -15.590 -0.460 0.282 1.00 98.06 192 THR A N 1
ATOM 1475 C CA . THR A 1 192 ? -15.223 -1.537 1.224 1.00 98.06 192 THR A CA 1
ATOM 1476 C C . THR A 1 192 ? -14.525 -2.700 0.514 1.00 98.06 192 THR A C 1
ATOM 1478 O O . THR A 1 192 ? -13.540 -3.230 1.027 1.00 98.06 192 THR A O 1
ATOM 1481 N N . ILE A 1 193 ? -14.959 -3.053 -0.701 1.00 98.25 193 ILE A N 1
ATOM 1482 C CA . ILE A 1 193 ? -14.318 -4.086 -1.534 1.00 98.25 193 ILE A CA 1
ATOM 1483 C C . ILE A 1 193 ? -12.913 -3.643 -1.969 1.00 98.25 193 ILE A C 1
ATOM 1485 O O . ILE A 1 193 ? -11.950 -4.404 -1.849 1.00 98.25 193 ILE A O 1
ATOM 1489 N N . LEU A 1 194 ? -12.777 -2.405 -2.450 1.00 98.00 194 LEU A N 1
ATOM 1490 C CA . LEU A 1 194 ? -11.493 -1.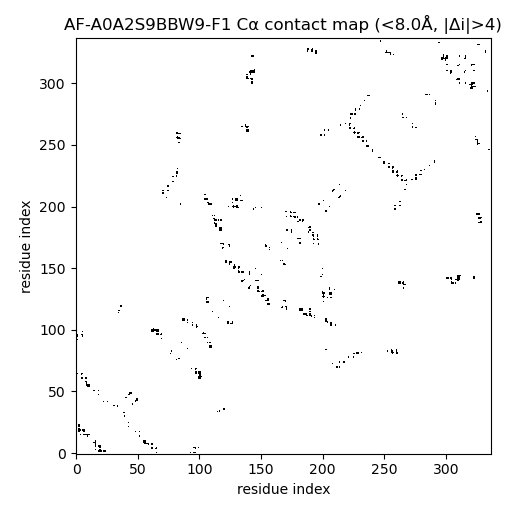829 -2.851 1.00 98.00 194 LEU A CA 1
ATOM 1491 C C . LEU A 1 194 ? -10.518 -1.738 -1.673 1.00 98.00 194 LEU A C 1
ATOM 1493 O O . LEU A 1 194 ? -9.326 -1.985 -1.839 1.00 98.00 194 LEU A O 1
ATOM 1497 N N . GLU A 1 195 ? -11.005 -1.437 -0.472 1.00 98.56 195 GLU A N 1
ATOM 1498 C CA . GLU A 1 195 ? -10.175 -1.441 0.729 1.00 98.56 195 GLU A CA 1
ATOM 1499 C C . GLU A 1 195 ? -9.624 -2.837 1.048 1.00 98.56 195 GLU A C 1
ATOM 1501 O O . GLU A 1 195 ? -8.440 -2.958 1.369 1.00 98.56 195 GLU A O 1
ATOM 1506 N N . GLN A 1 196 ? -10.419 -3.899 0.875 1.00 98.62 196 GLN A N 1
ATOM 1507 C CA . GLN A 1 196 ? -9.910 -5.270 0.999 1.00 98.62 196 GLN A CA 1
ATOM 1508 C C . GLN A 1 196 ? -8.857 -5.582 -0.065 1.00 98.62 196 GLN A C 1
ATOM 1510 O O . GLN A 1 196 ? -7.834 -6.185 0.257 1.00 98.62 196 GLN A O 1
ATOM 1515 N N . GLN A 1 197 ? -9.034 -5.115 -1.303 1.00 98.44 197 GLN A N 1
ATOM 1516 C CA . GLN A 1 197 ? -8.000 -5.256 -2.329 1.00 98.44 197 GLN A CA 1
ATOM 1517 C C . GLN A 1 197 ? -6.699 -4.556 -1.918 1.00 98.44 197 GLN A C 1
ATOM 1519 O O . GLN A 1 197 ? -5.632 -5.153 -2.053 1.00 98.44 197 GLN A O 1
ATOM 1524 N N . GLN A 1 198 ? -6.763 -3.325 -1.402 1.00 98.56 198 GLN A N 1
ATOM 1525 C CA . GLN A 1 198 ? -5.578 -2.592 -0.941 1.00 98.56 198 GLN A CA 1
ATOM 1526 C C . GLN A 1 198 ? -4.861 -3.312 0.208 1.00 98.56 198 GLN A C 1
ATOM 1528 O O . GLN A 1 198 ? -3.631 -3.308 0.256 1.00 98.56 198 GLN A O 1
ATOM 1533 N N . ILE A 1 199 ? -5.615 -3.934 1.122 1.00 98.81 199 ILE A N 1
ATOM 1534 C CA . ILE A 1 199 ? -5.068 -4.756 2.210 1.00 98.81 199 ILE A CA 1
ATOM 1535 C C . ILE A 1 199 ? -4.349 -5.978 1.633 1.00 98.81 199 ILE A C 1
ATOM 1537 O O . ILE A 1 199 ? -3.173 -6.201 1.914 1.00 98.81 199 ILE A O 1
ATOM 1541 N N . LEU A 1 200 ? -5.030 -6.750 0.785 1.00 98.75 200 LEU A N 1
ATOM 1542 C CA . LEU A 1 200 ? -4.497 -8.005 0.257 1.00 98.75 200 LEU A CA 1
ATOM 1543 C C . LEU A 1 200 ? -3.288 -7.794 -0.657 1.00 98.75 200 LEU A C 1
ATOM 1545 O O . LEU A 1 200 ? -2.378 -8.612 -0.645 1.00 98.75 200 LEU A O 1
ATOM 1549 N N . THR A 1 201 ? -3.223 -6.698 -1.415 1.00 98.50 201 THR A N 1
ATOM 1550 C CA . THR A 1 201 ? -2.055 -6.369 -2.253 1.00 98.50 201 THR A CA 1
ATOM 1551 C C . THR A 1 201 ? -1.004 -5.537 -1.522 1.00 98.50 201 THR A C 1
ATOM 1553 O O . THR A 1 201 ? 0.018 -5.190 -2.120 1.00 98.50 201 THR A O 1
ATOM 1556 N N . THR A 1 202 ? -1.242 -5.166 -0.257 1.00 98.50 202 THR A N 1
ATOM 1557 C CA . THR A 1 202 ? -0.449 -4.188 0.516 1.00 98.50 202 THR A CA 1
ATOM 1558 C C . THR A 1 202 ? -0.245 -2.852 -0.216 1.00 98.50 202 THR A C 1
ATOM 1560 O O . THR A 1 202 ? 0.736 -2.151 0.014 1.00 98.50 202 THR A O 1
ATOM 1563 N N . GLN A 1 203 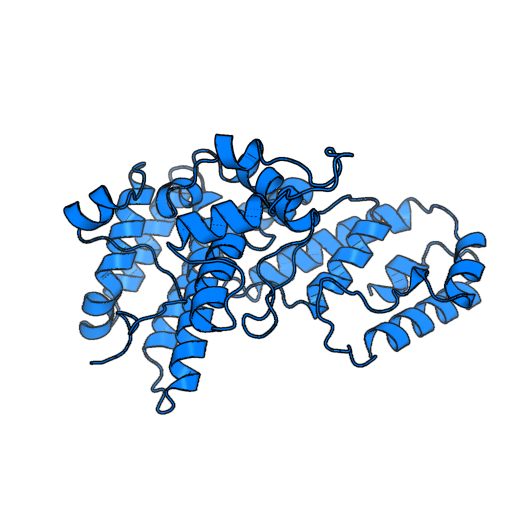? -1.128 -2.537 -1.170 1.00 97.69 203 GLN A N 1
ATOM 1564 C CA . GLN A 1 203 ? -1.021 -1.432 -2.125 1.00 97.69 203 GLN A CA 1
ATOM 1565 C C . GLN A 1 203 ? 0.418 -1.182 -2.628 1.00 97.69 203 GLN A C 1
ATOM 1567 O O . GLN A 1 203 ? 0.934 -0.067 -2.562 1.00 97.69 203 GLN A O 1
ATO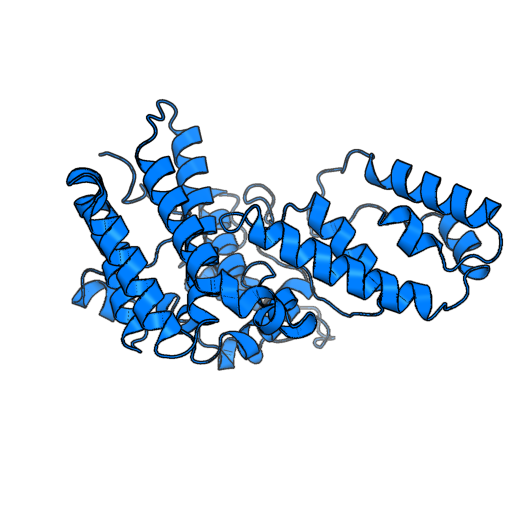M 1572 N N . ASN A 1 204 ? 1.041 -2.238 -3.168 1.00 98.00 204 ASN A N 1
ATOM 1573 C CA . ASN A 1 204 ? 2.399 -2.292 -3.741 1.00 98.00 204 ASN A CA 1
ATOM 1574 C C . ASN A 1 204 ? 3.571 -2.351 -2.754 1.00 98.00 204 ASN A C 1
ATOM 1576 O O . ASN A 1 204 ? 4.695 -2.558 -3.208 1.00 98.00 204 ASN A O 1
ATOM 1580 N N . LEU A 1 205 ? 3.365 -2.218 -1.442 1.00 98.38 205 LEU A N 1
ATOM 1581 C CA . LEU A 1 205 ? 4.482 -2.242 -0.492 1.00 98.38 205 LEU A CA 1
ATOM 1582 C C . LEU A 1 205 ? 5.243 -3.561 -0.530 1.00 98.38 205 LEU A C 1
ATOM 1584 O O . LEU A 1 205 ? 6.464 -3.549 -0.617 1.00 98.38 205 LEU A O 1
ATOM 1588 N N . ALA A 1 206 ? 4.541 -4.692 -0.549 1.00 97.38 206 ALA A N 1
ATOM 1589 C CA . ALA A 1 206 ? 5.192 -5.990 -0.612 1.00 97.38 206 ALA A CA 1
ATOM 1590 C C . ALA A 1 206 ? 5.925 -6.230 -1.936 1.00 97.38 206 ALA A C 1
ATOM 1592 O O . ALA A 1 206 ? 6.991 -6.836 -1.935 1.00 97.38 206 ALA A O 1
ATOM 1593 N N . VAL A 1 207 ? 5.398 -5.709 -3.050 1.00 95.88 207 VAL A N 1
ATOM 1594 C CA . VAL A 1 207 ? 6.079 -5.759 -4.355 1.00 95.88 207 VAL A CA 1
ATOM 1595 C C . VAL A 1 207 ? 7.384 -4.962 -4.294 1.00 95.88 207 VAL A C 1
ATOM 1597 O O . VAL A 1 207 ? 8.430 -5.456 -4.700 1.00 95.88 207 VAL A O 1
ATOM 1600 N N . LEU A 1 208 ? 7.344 -3.748 -3.738 1.00 96.62 208 LEU A N 1
ATOM 1601 C CA . LEU A 1 208 ? 8.529 -2.905 -3.600 1.00 96.62 208 LEU A CA 1
ATOM 1602 C C . LEU A 1 208 ? 9.555 -3.503 -2.628 1.00 96.62 208 LEU A C 1
ATOM 1604 O O . LEU A 1 208 ? 10.734 -3.573 -2.949 1.00 96.62 208 LEU A O 1
ATOM 1608 N N . PHE A 1 209 ? 9.127 -3.951 -1.448 1.00 96.75 209 PHE A N 1
ATOM 1609 C CA . PHE A 1 209 ? 10.031 -4.500 -0.436 1.00 96.75 209 PHE A CA 1
ATOM 1610 C C . PHE A 1 209 ? 10.624 -5.849 -0.834 1.00 96.75 209 PHE A C 1
ATOM 1612 O O . PHE A 1 209 ? 11.791 -6.089 -0.531 1.00 96.75 209 PHE A O 1
ATOM 1619 N N . GLY A 1 210 ? 9.844 -6.700 -1.505 1.00 92.25 210 GLY A N 1
ATOM 1620 C CA . GLY A 1 210 ? 10.285 -8.023 -1.936 1.00 92.25 210 GLY A CA 1
ATOM 1621 C C . GLY A 1 210 ? 11.298 -7.981 -3.079 1.00 92.25 210 GLY A C 1
ATOM 1622 O O . GLY A 1 210 ? 12.279 -8.710 -3.035 1.00 92.25 210 GLY A O 1
ATOM 1623 N N . GLU A 1 211 ? 11.098 -7.114 -4.075 1.00 92.25 211 GLU A N 1
ATOM 1624 C CA . GLU A 1 211 ? 11.893 -7.139 -5.319 1.00 92.25 211 GLU A CA 1
ATOM 1625 C C . GLU A 1 211 ? 13.024 -6.099 -5.351 1.00 92.25 211 GLU A C 1
ATOM 1627 O O . GLU A 1 211 ? 14.000 -6.243 -6.090 1.00 92.25 211 GLU A O 1
ATOM 1632 N N . LEU A 1 212 ? 12.902 -5.026 -4.562 1.00 93.69 212 LEU A N 1
ATOM 1633 C CA . LEU A 1 212 ? 13.873 -3.925 -4.524 1.00 93.69 212 LEU A CA 1
ATOM 1634 C C . LEU A 1 212 ? 14.691 -3.894 -3.228 1.00 93.69 212 LEU A C 1
ATOM 1636 O O . LEU A 1 212 ? 15.380 -2.909 -2.974 1.00 93.69 212 LEU A O 1
ATOM 1640 N N . GLU A 1 213 ? 14.593 -4.939 -2.400 1.00 91.44 213 GLU A N 1
ATOM 1641 C CA . GLU A 1 213 ? 15.337 -5.088 -1.139 1.00 91.44 213 GLU A CA 1
ATOM 1642 C C . GLU A 1 213 ? 15.163 -3.900 -0.171 1.00 91.44 213 GLU A C 1
ATOM 1644 O O . GLU A 1 213 ? 16.029 -3.597 0.655 1.00 91.44 213 GLU A O 1
ATOM 1649 N N . LEU A 1 214 ? 14.008 -3.221 -0.224 1.00 95.50 214 LEU A N 1
ATOM 1650 C CA . LEU A 1 214 ? 13.785 -2.018 0.585 1.00 95.50 214 LEU A CA 1
ATOM 1651 C C . LEU A 1 214 ? 13.781 -2.300 2.090 1.00 95.50 214 LEU A C 1
ATOM 1653 O O . LEU A 1 214 ? 14.037 -1.377 2.860 1.00 95.50 214 LEU A O 1
ATOM 1657 N N . LYS A 1 215 ? 13.544 -3.551 2.520 1.00 93.50 215 LYS A N 1
ATOM 1658 C CA . LYS A 1 215 ? 13.698 -3.937 3.934 1.00 93.50 215 LYS A CA 1
ATOM 1659 C C . LYS A 1 215 ? 15.119 -3.643 4.420 1.00 93.50 215 LYS A C 1
ATOM 1661 O O . LYS A 1 215 ? 15.266 -3.069 5.492 1.00 93.50 215 LYS A O 1
ATOM 1666 N N . ILE A 1 216 ? 16.135 -3.992 3.626 1.00 93.44 216 ILE A N 1
ATOM 1667 C CA . ILE A 1 216 ? 17.550 -3.780 3.963 1.00 93.44 216 ILE A CA 1
ATOM 1668 C C . ILE A 1 216 ? 17.858 -2.282 3.927 1.00 93.44 216 ILE A C 1
ATOM 1670 O O . ILE A 1 216 ? 18.334 -1.715 4.907 1.00 93.44 216 ILE A O 1
ATOM 1674 N N . LEU A 1 217 ? 17.505 -1.615 2.826 1.00 95.69 217 LEU A N 1
ATOM 1675 C CA . LEU A 1 217 ? 17.820 -0.200 2.620 1.00 95.69 217 LEU A CA 1
ATOM 1676 C C . LEU A 1 217 ? 17.179 0.725 3.670 1.00 95.69 217 LEU A C 1
ATOM 1678 O O . LEU A 1 217 ? 17.767 1.734 4.059 1.00 95.69 217 LEU A O 1
ATOM 1682 N N . LEU A 1 218 ? 15.963 0.405 4.120 1.00 96.00 218 LEU A N 1
ATOM 1683 C CA . LEU A 1 218 ? 15.202 1.226 5.063 1.00 96.00 218 LEU A CA 1
ATOM 1684 C C . LEU A 1 218 ? 15.254 0.707 6.502 1.00 96.00 218 LEU A C 1
ATOM 1686 O O . LEU A 1 218 ? 14.611 1.316 7.357 1.00 96.00 218 LEU A O 1
ATOM 1690 N N . GLN A 1 219 ? 16.012 -0.355 6.798 1.00 94.31 219 GLN A N 1
ATOM 1691 C CA . GLN A 1 219 ? 15.978 -1.055 8.088 1.00 94.31 219 GLN A CA 1
ATOM 1692 C C . GLN A 1 219 ? 16.079 -0.102 9.288 1.00 94.31 219 GLN A C 1
ATOM 1694 O O . GLN A 1 219 ? 15.216 -0.103 10.163 1.00 94.31 219 GLN A O 1
ATOM 1699 N N . HIS A 1 220 ? 17.075 0.789 9.280 1.00 94.69 220 HIS A N 1
ATOM 1700 C CA . HIS A 1 220 ? 17.318 1.757 10.358 1.00 94.69 220 HIS A CA 1
ATOM 1701 C C . HIS A 1 220 ? 16.251 2.858 10.476 1.00 94.69 220 HIS A C 1
ATOM 1703 O O . HIS A 1 220 ? 16.244 3.614 11.445 1.00 94.69 220 HIS A O 1
ATOM 1709 N N . ARG A 1 221 ? 15.363 2.988 9.486 1.00 96.06 221 ARG A N 1
ATOM 1710 C CA . ARG A 1 221 ? 14.306 4.006 9.442 1.00 96.06 221 ARG A CA 1
ATOM 1711 C C . ARG A 1 221 ? 12.918 3.432 9.702 1.00 96.06 221 ARG A C 1
ATOM 1713 O O . ARG A 1 221 ? 12.038 4.206 10.058 1.00 96.06 221 ARG A O 1
ATOM 1720 N N . LEU A 1 222 ? 12.704 2.122 9.561 1.00 97.44 222 LEU A N 1
ATOM 1721 C CA . LEU A 1 222 ? 11.379 1.491 9.644 1.00 97.44 222 LEU A CA 1
ATOM 1722 C C . LEU A 1 222 ? 10.599 1.869 10.913 1.00 97.44 222 LEU A C 1
ATOM 1724 O O . LEU A 1 222 ? 9.441 2.277 10.807 1.00 97.44 222 LEU A O 1
ATOM 1728 N N . SER A 1 223 ? 11.237 1.837 12.088 1.00 97.88 223 SER A N 1
ATOM 1729 C CA . SER A 1 223 ? 10.602 2.253 13.350 1.00 97.88 223 SER A CA 1
ATOM 1730 C C . SER A 1 223 ? 10.166 3.722 13.315 1.00 97.88 223 SER A C 1
ATOM 1732 O O . SER A 1 223 ? 9.057 4.062 13.731 1.00 97.88 223 SER A O 1
ATOM 1734 N N . ALA A 1 224 ? 11.000 4.602 12.753 1.00 98.12 224 ALA A N 1
ATOM 1735 C CA . ALA A 1 224 ? 10.674 6.016 12.599 1.00 98.12 224 ALA A CA 1
ATOM 1736 C C . ALA A 1 224 ? 9.553 6.248 11.572 1.00 98.12 224 ALA A C 1
ATOM 1738 O O . ALA A 1 224 ? 8.708 7.118 11.785 1.00 98.12 224 ALA A O 1
ATOM 1739 N N . LEU A 1 225 ? 9.502 5.471 10.484 1.00 98.62 225 LEU A N 1
ATOM 1740 C CA . LEU A 1 225 ? 8.425 5.535 9.487 1.00 98.62 225 LEU A CA 1
ATOM 1741 C C . LEU A 1 225 ? 7.078 5.115 10.089 1.00 98.62 225 LEU A C 1
ATOM 1743 O O . LEU A 1 225 ? 6.088 5.832 9.921 1.00 98.62 225 LEU A O 1
ATOM 1747 N N . ALA A 1 226 ? 7.046 4.011 10.844 1.00 98.62 226 ALA A N 1
ATOM 1748 C CA . ALA A 1 226 ? 5.854 3.560 11.562 1.00 98.62 226 ALA A CA 1
ATOM 1749 C C . ALA A 1 226 ? 5.359 4.626 12.555 1.00 98.62 226 ALA A C 1
ATOM 1751 O O . ALA A 1 226 ? 4.200 5.042 12.503 1.00 98.62 226 ALA A O 1
ATOM 1752 N N . LEU A 1 227 ? 6.256 5.154 13.395 1.00 98.62 227 LEU A N 1
ATOM 1753 C CA . LEU A 1 227 ? 5.917 6.212 14.346 1.00 98.62 227 LEU A CA 1
ATOM 1754 C C . LEU A 1 227 ? 5.440 7.494 13.643 1.00 98.62 227 LEU A C 1
ATOM 1756 O O . LEU A 1 227 ? 4.531 8.167 14.129 1.00 98.62 227 LEU A O 1
ATOM 1760 N N . SER A 1 228 ? 6.018 7.836 12.489 1.00 98.69 228 SER A N 1
ATOM 1761 C CA . SER A 1 228 ? 5.621 9.014 11.706 1.00 98.69 228 SER A CA 1
ATOM 1762 C C . SER A 1 228 ? 4.211 8.874 11.134 1.00 98.69 228 SER A C 1
ATOM 1764 O O . SER A 1 228 ? 3.450 9.842 11.166 1.00 98.69 228 SER A O 1
ATOM 1766 N N . CYS A 1 229 ? 3.829 7.673 10.681 1.00 98.81 229 CYS A N 1
ATOM 1767 C CA . CYS A 1 229 ? 2.449 7.379 10.288 1.00 98.81 229 CYS A CA 1
ATOM 1768 C C . CYS A 1 229 ? 1.487 7.642 11.449 1.00 98.81 229 CYS A C 1
ATOM 1770 O O . CYS A 1 229 ? 0.503 8.358 11.284 1.00 98.81 229 CYS A O 1
ATOM 1772 N N . PHE A 1 230 ? 1.794 7.127 12.640 1.00 98.69 230 PHE A N 1
ATOM 1773 C CA . PHE A 1 230 ? 0.919 7.288 13.799 1.00 98.69 230 PHE A CA 1
ATOM 1774 C C . PHE A 1 230 ? 0.821 8.735 14.286 1.00 98.69 230 PHE A C 1
ATOM 1776 O O . PHE A 1 230 ? -0.279 9.247 14.482 1.00 98.69 230 PHE A O 1
ATOM 1783 N N . LYS A 1 231 ? 1.953 9.443 14.383 1.00 98.56 231 LYS A N 1
ATOM 1784 C CA . LYS A 1 231 ? 1.983 10.884 14.689 1.00 98.56 231 LYS A CA 1
ATOM 1785 C C . LYS A 1 231 ? 1.120 11.679 13.713 1.00 98.56 231 LYS A C 1
ATOM 1787 O O . LYS A 1 231 ? 0.390 12.588 14.114 1.00 98.56 231 LYS A O 1
ATOM 1792 N N . TRP A 1 232 ? 1.179 11.331 12.427 1.00 98.44 232 TRP A N 1
ATOM 1793 C CA . TRP A 1 232 ? 0.330 11.941 11.411 1.00 98.44 232 TRP A CA 1
ATOM 1794 C C . TRP A 1 232 ? -1.156 11.658 11.670 1.00 98.44 232 TRP A C 1
ATOM 1796 O O . TRP A 1 232 ? -1.949 12.599 11.636 1.00 98.44 232 TRP A O 1
ATOM 1806 N N . ILE A 1 233 ? -1.533 10.414 11.992 1.00 98.12 233 ILE A N 1
ATOM 1807 C CA . ILE A 1 233 ? -2.916 10.032 12.335 1.00 98.12 233 ILE A CA 1
ATOM 1808 C C . ILE A 1 233 ? -3.427 10.857 13.520 1.00 98.12 233 ILE A C 1
ATOM 1810 O O . ILE A 1 233 ? -4.457 11.527 13.402 1.00 98.12 233 ILE A O 1
ATOM 1814 N N . CYS A 1 234 ? -2.685 10.878 14.631 1.00 96.94 234 CYS A N 1
ATOM 1815 C CA . CYS A 1 234 ? -3.053 11.630 15.829 1.00 96.94 234 CYS A CA 1
ATOM 1816 C C . CYS A 1 234 ? -3.255 13.119 15.519 1.00 96.94 234 CYS A C 1
ATOM 1818 O O . CYS A 1 234 ? -4.287 13.690 15.877 1.00 96.94 234 CYS A O 1
ATOM 1820 N N . LYS A 1 235 ? -2.321 13.737 14.781 1.00 95.69 235 LYS A N 1
ATOM 1821 C CA . LYS A 1 235 ? -2.414 15.148 14.374 1.00 95.69 235 LYS A CA 1
ATOM 1822 C C . LYS A 1 235 ? -3.647 15.423 13.508 1.00 95.69 235 LYS A C 1
ATOM 1824 O O . LYS A 1 235 ? -4.303 16.453 13.667 1.00 95.69 235 LYS A O 1
ATOM 1829 N N . ARG A 1 236 ? -3.973 14.525 12.574 1.00 93.88 236 ARG A N 1
ATOM 1830 C CA . ARG A 1 236 ? -5.114 14.702 11.661 1.00 93.88 236 ARG A CA 1
ATOM 1831 C C . ARG A 1 236 ? -6.453 14.610 12.370 1.00 93.88 236 ARG A C 1
ATOM 1833 O O . ARG A 1 236 ? -7.321 15.427 12.084 1.00 93.88 236 ARG A O 1
ATOM 1840 N N . HIS A 1 237 ? -6.597 13.689 13.315 1.00 91.81 237 HIS A N 1
ATOM 1841 C CA . HIS A 1 237 ? -7.825 13.545 14.095 1.00 91.81 237 HIS A CA 1
ATOM 1842 C C . HIS A 1 237 ? -8.067 14.692 15.089 1.00 91.81 237 HIS A C 1
ATOM 1844 O O . HIS A 1 237 ? -9.203 14.893 15.507 1.00 91.81 237 HIS A O 1
ATOM 1850 N N . GLN A 1 238 ? -7.035 15.471 15.420 1.00 87.69 238 GLN A N 1
ATOM 1851 C CA . GLN A 1 238 ? -7.138 16.671 16.261 1.00 87.69 238 GLN A CA 1
ATOM 1852 C C . GLN A 1 238 ? -7.381 17.959 15.459 1.00 87.69 238 GLN A C 1
ATOM 1854 O O . GLN A 1 238 ? -7.621 19.017 16.033 1.00 87.69 238 GLN A O 1
ATOM 1859 N N . THR A 1 239 ? -7.328 17.895 14.126 1.00 87.56 239 THR A N 1
ATOM 1860 C CA . THR A 1 239 ? -7.638 19.049 13.278 1.00 87.56 239 THR A CA 1
ATOM 1861 C C . THR A 1 239 ? -9.152 19.217 13.172 1.00 87.56 239 THR A C 1
ATOM 1863 O O . THR A 1 239 ? -9.864 18.286 12.793 1.00 87.56 239 THR A O 1
ATOM 1866 N N . HIS A 1 240 ? -9.657 20.418 13.456 1.00 82.12 240 HIS A N 1
ATOM 1867 C CA . HIS A 1 240 ? -11.080 20.704 13.320 1.00 82.12 240 HIS A CA 1
ATOM 1868 C C . HIS A 1 240 ? -11.501 20.697 11.841 1.00 82.12 240 HIS A C 1
ATOM 1870 O O . HIS A 1 240 ? -11.059 21.526 11.047 1.00 82.12 240 HIS A O 1
ATOM 1876 N N . LEU A 1 241 ? -12.380 19.763 11.472 1.00 83.00 241 LEU A N 1
ATOM 1877 C CA . LEU A 1 241 ? -12.956 19.651 10.130 1.00 83.00 241 LEU A CA 1
ATOM 1878 C C . LEU A 1 241 ? -14.463 19.902 10.205 1.00 83.00 241 LEU A C 1
ATOM 1880 O O . LEU A 1 241 ? -15.206 19.093 10.757 1.00 83.00 241 LEU A O 1
ATOM 1884 N N . SER A 1 242 ? -14.934 21.015 9.647 1.00 79.81 242 SER A N 1
ATOM 1885 C CA . SER A 1 242 ? -16.362 21.366 9.653 1.00 79.81 242 SER A CA 1
ATOM 1886 C C . SER A 1 242 ? -17.170 20.591 8.608 1.00 79.81 242 SER A C 1
ATOM 1888 O O . SER A 1 242 ? -18.330 20.266 8.838 1.00 79.81 242 SER A O 1
ATOM 1890 N N . LEU A 1 243 ? -16.559 20.250 7.471 1.00 89.25 243 LEU A N 1
ATOM 1891 C CA . LEU A 1 243 ? -17.249 19.603 6.355 1.00 89.25 243 LEU A CA 1
ATOM 1892 C C . LEU A 1 243 ? -17.250 18.075 6.491 1.00 89.25 243 LEU A C 1
ATOM 1894 O O . LEU A 1 243 ? -16.196 17.451 6.625 1.00 89.25 243 LEU A O 1
ATOM 1898 N N . TYR A 1 244 ? -18.430 17.461 6.365 1.00 88.06 244 TYR A N 1
ATOM 1899 C CA . TYR A 1 244 ? -18.608 16.004 6.417 1.00 88.06 244 TYR A CA 1
ATOM 1900 C C . TYR A 1 244 ? -17.737 15.267 5.385 1.00 88.06 244 TYR A C 1
ATOM 1902 O O . TYR A 1 244 ? -17.018 14.333 5.732 1.00 88.06 244 TYR A O 1
ATOM 1910 N N . HIS A 1 245 ? -17.713 15.740 4.134 1.00 89.56 245 HIS A N 1
ATOM 1911 C CA . HIS A 1 245 ? -16.881 15.144 3.084 1.00 89.56 245 HIS A CA 1
ATOM 1912 C C . HIS A 1 245 ? -15.379 15.190 3.421 1.00 89.56 245 HIS A C 1
ATOM 1914 O O . HIS A 1 245 ? -14.665 14.209 3.220 1.00 89.56 245 HIS A O 1
ATOM 1920 N N . ALA A 1 246 ? -14.899 16.292 4.011 1.00 91.06 246 ALA A N 1
ATOM 1921 C CA . ALA A 1 246 ? -13.507 16.402 4.446 1.00 91.06 246 ALA A CA 1
ATOM 1922 C C . ALA A 1 246 ? -13.170 15.390 5.556 1.00 91.06 246 ALA A C 1
ATOM 1924 O O . ALA A 1 246 ? -12.055 14.868 5.591 1.00 91.06 246 ALA A O 1
ATOM 1925 N N . ARG A 1 247 ? -14.133 15.060 6.428 1.00 91.50 247 ARG A N 1
ATOM 1926 C CA . ARG A 1 247 ? -13.971 14.005 7.441 1.00 91.50 2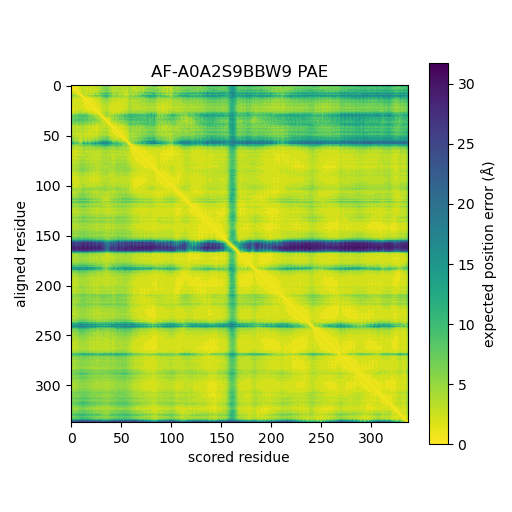47 ARG A CA 1
ATOM 1927 C C . ARG A 1 247 ? -13.893 12.614 6.819 1.00 91.50 247 ARG A C 1
ATOM 1929 O O . ARG A 1 247 ? -13.033 11.843 7.227 1.00 91.50 247 ARG A O 1
ATOM 1936 N N . LEU A 1 248 ? -14.714 12.313 5.811 1.00 91.94 248 LEU A N 1
ATOM 1937 C CA . LEU A 1 248 ? -14.616 11.046 5.075 1.00 91.94 248 LEU A CA 1
ATOM 1938 C C . LEU A 1 248 ? -13.248 10.890 4.395 1.00 91.94 248 LEU A C 1
ATOM 1940 O O . LEU A 1 248 ? -12.614 9.844 4.510 1.00 91.94 248 LEU A O 1
ATOM 1944 N N . LEU A 1 249 ? -12.752 11.950 3.746 1.00 92.56 249 LEU A N 1
ATOM 1945 C CA . LEU A 1 249 ? -11.407 11.955 3.162 1.00 92.56 249 LEU A CA 1
ATOM 1946 C C . LEU A 1 249 ? -10.317 11.761 4.221 1.00 92.56 249 LEU A C 1
ATOM 1948 O O . LEU A 1 249 ? -9.352 11.034 3.985 1.00 92.56 249 LEU A O 1
ATOM 1952 N N . MET A 1 250 ? -10.465 12.396 5.386 1.00 95.19 250 MET A N 1
ATOM 1953 C CA . MET A 1 250 ? -9.547 12.224 6.509 1.00 95.19 250 MET A CA 1
ATOM 1954 C C . MET A 1 250 ? -9.532 10.768 6.990 1.00 95.19 250 MET A C 1
ATOM 1956 O O . MET A 1 250 ? -8.450 10.199 7.064 1.00 95.19 250 MET A O 1
ATOM 1960 N N . LEU A 1 251 ? -10.693 10.134 7.196 1.00 95.62 251 LEU A N 1
ATOM 1961 C CA . LEU A 1 251 ? -10.794 8.723 7.598 1.00 95.62 251 LEU A CA 1
ATOM 1962 C C . LEU A 1 251 ? -10.167 7.778 6.567 1.00 95.62 251 LEU A C 1
ATOM 1964 O O . LEU A 1 251 ? -9.389 6.899 6.939 1.00 95.62 251 LEU A O 1
ATOM 1968 N N . LYS A 1 252 ? -10.424 8.007 5.272 1.00 95.50 252 LYS A N 1
ATOM 1969 C CA . LYS A 1 252 ? -9.781 7.252 4.186 1.00 95.50 252 LYS A CA 1
ATOM 1970 C C . LYS A 1 252 ? -8.254 7.346 4.275 1.00 95.50 252 LYS A C 1
ATOM 1972 O O . LYS A 1 252 ? -7.562 6.333 4.224 1.00 95.50 252 LYS A O 1
ATOM 1977 N N . ASN A 1 253 ? -7.723 8.556 4.451 1.00 97.12 253 ASN A N 1
ATOM 1978 C CA . ASN A 1 253 ? -6.280 8.764 4.549 1.00 97.12 253 ASN A CA 1
ATOM 1979 C C . ASN A 1 253 ? -5.692 8.224 5.865 1.00 97.12 253 ASN A C 1
ATOM 1981 O O . ASN A 1 253 ? -4.557 7.755 5.866 1.00 97.12 253 ASN A O 1
ATOM 1985 N N . THR A 1 254 ? -6.446 8.235 6.968 1.00 98.19 254 THR A N 1
ATOM 1986 C CA . THR A 1 254 ? -6.056 7.551 8.210 1.00 98.19 254 THR A CA 1
ATOM 1987 C C . THR A 1 254 ? -5.934 6.049 7.982 1.00 98.19 254 THR A C 1
ATOM 1989 O O . THR A 1 254 ? -4.963 5.450 8.433 1.00 98.19 254 THR A O 1
ATOM 1992 N N . ALA A 1 255 ? -6.850 5.440 7.228 1.00 98.38 255 ALA A N 1
ATOM 1993 C CA . ALA A 1 255 ? -6.774 4.020 6.897 1.00 98.38 255 ALA A CA 1
ATOM 1994 C C . ALA A 1 255 ? -5.536 3.692 6.039 1.00 98.38 255 ALA A C 1
ATOM 1996 O O . ALA A 1 255 ? -4.890 2.666 6.257 1.00 98.38 255 ALA A O 1
ATOM 1997 N N . TYR A 1 256 ? -5.150 4.588 5.119 1.00 98.50 256 TYR A N 1
ATOM 1998 C CA . TYR A 1 256 ? -3.888 4.482 4.371 1.00 98.50 256 TYR A CA 1
ATOM 1999 C C . TYR A 1 256 ? -2.679 4.534 5.305 1.00 98.50 256 TYR A C 1
ATOM 2001 O O . TYR A 1 256 ? -1.843 3.631 5.270 1.00 98.50 256 TYR A O 1
ATOM 2009 N N . ALA A 1 257 ? -2.627 5.536 6.182 1.00 98.75 257 ALA A N 1
ATOM 2010 C CA . ALA A 1 257 ? -1.548 5.707 7.148 1.00 98.75 257 ALA A CA 1
ATOM 2011 C C . ALA A 1 257 ? -1.433 4.513 8.104 1.00 98.75 257 ALA A C 1
ATOM 2013 O O . ALA A 1 257 ? -0.332 4.053 8.396 1.00 98.75 257 ALA A O 1
ATOM 2014 N N . TRP A 1 258 ? -2.570 3.980 8.554 1.00 98.81 258 TRP A N 1
ATOM 2015 C CA . TRP A 1 258 ? -2.619 2.815 9.425 1.00 98.81 258 TRP A CA 1
ATOM 2016 C C . TRP A 1 258 ? -2.096 1.570 8.707 1.00 98.81 258 TRP A C 1
ATOM 2018 O O . TRP A 1 258 ? -1.211 0.896 9.222 1.00 98.81 258 TRP A O 1
ATOM 2028 N N . ARG A 1 259 ? -2.554 1.291 7.478 1.00 98.75 259 ARG A N 1
ATOM 2029 C CA . ARG A 1 259 ? -2.036 0.174 6.666 1.00 98.75 259 ARG A CA 1
ATOM 2030 C C . ARG A 1 259 ? -0.530 0.262 6.443 1.00 98.75 259 ARG A C 1
ATOM 2032 O O . ARG A 1 259 ? 0.154 -0.745 6.616 1.00 98.75 259 ARG A O 1
ATOM 2039 N N . GLN A 1 260 ? -0.030 1.446 6.101 1.00 98.69 260 GLN A N 1
ATOM 2040 C CA . GLN A 1 260 ? 1.400 1.702 5.930 1.00 98.69 260 GLN A CA 1
ATOM 2041 C C . GLN A 1 260 ? 2.179 1.420 7.221 1.00 98.69 260 GLN A C 1
ATOM 2043 O O . GLN A 1 260 ? 3.143 0.658 7.213 1.00 98.69 260 GLN A O 1
ATOM 2048 N N . MET A 1 261 ? 1.707 1.950 8.354 1.00 98.81 261 MET A N 1
ATOM 2049 C CA . MET A 1 261 ? 2.292 1.695 9.671 1.00 98.81 261 MET A CA 1
ATOM 2050 C C . MET A 1 261 ? 2.360 0.200 9.992 1.00 98.81 261 MET A C 1
ATOM 2052 O O . MET A 1 261 ? 3.423 -0.296 10.356 1.00 98.81 261 MET A O 1
ATOM 2056 N N . MET A 1 262 ? 1.249 -0.526 9.823 1.00 98.75 262 MET A N 1
ATOM 2057 C CA . MET A 1 262 ? 1.188 -1.968 10.086 1.00 98.75 262 MET A CA 1
ATOM 2058 C C . MET A 1 262 ? 2.175 -2.744 9.218 1.00 98.75 262 MET A C 1
ATOM 2060 O O . MET A 1 262 ? 2.778 -3.712 9.684 1.00 98.75 262 MET A O 1
ATOM 2064 N N . PHE A 1 263 ? 2.364 -2.318 7.967 1.00 98.75 263 PHE A N 1
ATOM 2065 C CA . PHE A 1 263 ? 3.346 -2.921 7.076 1.00 98.75 263 PHE A CA 1
ATOM 2066 C C . PHE A 1 263 ? 4.776 -2.650 7.561 1.00 98.75 263 PHE A C 1
ATOM 2068 O O . PHE A 1 263 ? 5.540 -3.598 7.708 1.00 98.75 263 PHE A O 1
ATOM 2075 N N . TYR A 1 264 ? 5.134 -1.404 7.894 1.00 98.69 264 TYR A N 1
ATOM 2076 C CA . TYR A 1 264 ? 6.476 -1.086 8.402 1.00 98.69 264 TYR A CA 1
ATOM 2077 C C . TYR A 1 264 ? 6.800 -1.816 9.707 1.00 98.69 264 TYR A C 1
ATOM 2079 O O . TYR A 1 264 ? 7.890 -2.368 9.827 1.00 98.69 264 TYR A O 1
ATOM 2087 N N . LEU A 1 265 ? 5.850 -1.890 10.646 1.00 98.62 265 LEU A N 1
ATOM 2088 C CA . LEU A 1 265 ? 6.001 -2.679 11.874 1.00 98.62 265 LEU A CA 1
ATOM 2089 C C . LEU A 1 265 ? 6.238 -4.160 11.565 1.00 98.62 265 LEU A C 1
ATOM 2091 O O . LEU A 1 265 ? 7.054 -4.806 12.205 1.00 98.62 265 LEU A O 1
ATOM 2095 N N . SER A 1 266 ? 5.571 -4.692 10.543 1.00 98.12 266 SER A N 1
ATOM 2096 C CA . SER A 1 266 ? 5.733 -6.088 10.122 1.00 98.12 266 SER A CA 1
ATOM 2097 C C . SER A 1 266 ? 7.090 -6.397 9.501 1.00 98.12 266 SER A C 1
ATOM 2099 O O . SER A 1 266 ? 7.441 -7.567 9.387 1.00 98.12 266 SER A O 1
ATOM 2101 N N . MET A 1 267 ? 7.831 -5.371 9.078 1.00 97.62 267 MET A N 1
ATOM 2102 C CA . MET A 1 267 ? 9.191 -5.513 8.560 1.00 97.62 267 MET A CA 1
ATOM 2103 C C . MET A 1 267 ? 10.252 -5.427 9.669 1.00 97.62 267 MET A C 1
ATOM 2105 O O . MET A 1 267 ? 11.427 -5.649 9.379 1.00 97.62 267 MET A O 1
ATOM 2109 N N . LEU A 1 268 ? 9.865 -5.098 10.908 1.00 96.62 268 LEU A N 1
ATOM 2110 C CA . LEU A 1 268 ? 10.748 -5.085 12.073 1.00 96.62 268 LEU A CA 1
ATOM 2111 C C . LEU A 1 268 ? 10.804 -6.466 12.729 1.00 96.62 268 LEU A C 1
ATOM 2113 O O . LEU A 1 268 ? 9.799 -7.170 12.811 1.00 96.62 268 LEU A O 1
ATOM 2117 N N . ASP A 1 269 ? 11.976 -6.807 13.256 1.00 91.06 269 ASP A N 1
ATOM 2118 C CA . ASP A 1 269 ? 12.232 -8.084 13.916 1.00 91.06 269 ASP A CA 1
ATOM 2119 C C . ASP A 1 269 ? 12.397 -7.873 15.439 1.00 91.06 269 ASP A C 1
ATOM 2121 O O . ASP A 1 269 ? 13.004 -6.889 15.869 1.00 91.06 269 ASP A O 1
ATOM 2125 N N . GLY A 1 270 ? 11.853 -8.791 16.250 1.00 89.38 270 GLY A N 1
ATOM 2126 C CA . GLY A 1 270 ? 12.080 -8.907 17.704 1.00 89.38 270 GLY A CA 1
ATOM 2127 C C . GLY A 1 270 ? 12.078 -7.586 18.487 1.00 89.38 270 GLY A C 1
ATOM 2128 O O . GLY A 1 270 ? 11.065 -6.888 18.557 1.00 89.38 270 GLY A O 1
ATOM 2129 N N . GLU A 1 271 ? 13.234 -7.247 19.060 1.00 93.31 271 GLU A N 1
ATOM 2130 C CA . GLU A 1 271 ? 13.458 -6.051 19.887 1.00 93.31 271 GLU A CA 1
ATOM 2131 C C . GLU A 1 271 ? 13.114 -4.736 19.175 1.00 93.31 271 GLU A C 1
ATOM 2133 O O . GLU A 1 271 ? 12.554 -3.822 19.781 1.00 93.31 271 GLU A O 1
ATOM 2138 N N . LEU A 1 272 ? 13.387 -4.627 17.868 1.00 95.44 272 LEU A N 1
ATOM 2139 C CA . LEU A 1 272 ? 13.071 -3.408 17.118 1.00 95.44 272 LEU A CA 1
ATOM 2140 C C . LEU A 1 272 ? 11.560 -3.202 16.996 1.00 95.44 272 LEU A C 1
ATOM 2142 O O . LEU A 1 272 ? 11.092 -2.064 17.059 1.00 95.44 272 LEU A O 1
ATOM 2146 N N . LEU A 1 273 ? 10.801 -4.292 16.833 1.00 96.69 273 LEU A N 1
ATOM 2147 C CA . LEU A 1 273 ? 9.342 -4.241 16.843 1.00 96.69 273 LEU A CA 1
ATOM 2148 C C . LEU A 1 273 ? 8.835 -3.842 18.233 1.00 96.69 273 LEU A C 1
ATOM 2150 O O . LEU A 1 273 ? 7.981 -2.963 18.327 1.00 96.69 273 LEU A O 1
ATOM 2154 N N . HIS A 1 274 ? 9.379 -4.439 19.295 1.00 96.56 274 HIS A N 1
ATOM 2155 C CA . HIS A 1 274 ? 8.993 -4.117 20.669 1.00 96.56 274 HIS A CA 1
ATOM 2156 C C . HIS A 1 274 ? 9.212 -2.629 20.984 1.00 96.56 274 HIS A C 1
ATOM 2158 O O . HIS A 1 274 ? 8.259 -1.927 21.315 1.00 96.56 274 HIS A O 1
ATOM 2164 N N . SER A 1 275 ? 10.419 -2.113 20.740 1.00 97.44 275 SER A N 1
ATOM 2165 C CA . SER A 1 275 ? 10.757 -0.700 20.961 1.00 97.44 275 SER A CA 1
ATOM 2166 C C . SER A 1 275 ? 9.911 0.264 20.110 1.00 97.44 275 SER A C 1
ATOM 2168 O O . SER A 1 275 ? 9.508 1.343 20.564 1.00 97.44 275 SER A O 1
ATOM 2170 N N . ALA A 1 276 ? 9.581 -0.118 18.869 1.00 98.12 276 ALA A N 1
ATOM 2171 C CA . ALA A 1 276 ? 8.690 0.674 18.023 1.00 98.12 276 ALA A CA 1
ATOM 2172 C C . ALA A 1 276 ? 7.257 0.727 18.579 1.00 98.12 276 ALA A C 1
ATOM 2174 O O . ALA A 1 276 ? 6.630 1.789 18.550 1.00 98.12 276 ALA A O 1
ATOM 2175 N N . LEU A 1 277 ? 6.745 -0.390 19.106 1.00 98.44 277 LEU A N 1
ATOM 2176 C CA . LEU A 1 277 ? 5.434 -0.453 19.755 1.00 98.44 277 LEU A CA 1
ATOM 2177 C C . LEU A 1 277 ? 5.407 0.359 21.054 1.00 98.44 277 LEU A C 1
ATOM 2179 O O . LEU A 1 277 ? 4.467 1.123 21.253 1.00 98.44 277 LEU A O 1
ATOM 2183 N N . GLU A 1 278 ? 6.447 0.286 21.887 1.00 98.31 278 GLU A N 1
ATOM 2184 C CA . GLU A 1 278 ? 6.571 1.132 23.083 1.00 98.31 278 GLU A CA 1
ATOM 2185 C C . GLU A 1 278 ? 6.546 2.622 22.726 1.00 98.31 278 GLU A C 1
ATOM 2187 O O . GLU A 1 278 ? 5.835 3.408 23.349 1.00 98.31 278 GLU A O 1
ATOM 2192 N N . SER A 1 279 ? 7.259 3.016 21.667 1.00 98.44 279 SER A N 1
ATOM 2193 C CA . SER A 1 279 ? 7.267 4.400 21.179 1.00 98.44 279 SER A CA 1
ATOM 2194 C C . SER A 1 279 ? 5.887 4.857 20.682 1.00 98.44 279 SER A C 1
ATOM 2196 O O . SER A 1 279 ? 5.500 6.012 20.885 1.00 98.44 279 SER A O 1
ATOM 2198 N N . LEU A 1 280 ? 5.137 3.965 20.025 1.00 98.44 280 LEU A N 1
ATOM 2199 C CA . LEU A 1 280 ? 3.759 4.217 19.594 1.00 98.44 280 LEU A CA 1
ATOM 2200 C C . LEU A 1 280 ? 2.821 4.383 20.792 1.00 98.44 280 LEU A C 1
ATOM 2202 O O . LEU A 1 280 ? 2.057 5.346 20.827 1.00 98.44 280 LEU A O 1
ATOM 2206 N N . GLU A 1 281 ? 2.904 3.492 21.778 1.00 98.50 281 GLU A N 1
ATOM 2207 C CA . GLU A 1 281 ? 2.092 3.532 22.999 1.00 98.50 281 GLU A CA 1
ATOM 2208 C C . GLU A 1 281 ? 2.397 4.768 23.847 1.00 98.50 281 GLU A C 1
ATOM 2210 O O . GLU A 1 281 ? 1.478 5.463 24.283 1.00 98.50 281 GLU A O 1
ATOM 2215 N N . ALA A 1 282 ? 3.677 5.115 24.009 1.00 98.50 282 ALA A N 1
ATOM 2216 C CA . ALA A 1 282 ? 4.093 6.337 24.685 1.00 98.50 282 ALA A CA 1
ATOM 2217 C C . ALA A 1 282 ? 3.516 7.573 23.983 1.00 98.50 282 ALA A C 1
ATOM 2219 O O . ALA A 1 282 ? 2.952 8.449 24.638 1.00 98.50 282 ALA A O 1
ATOM 2220 N N . HIS A 1 283 ? 3.574 7.631 22.646 1.00 98.50 283 HIS A N 1
ATOM 2221 C CA . HIS A 1 283 ? 2.951 8.726 21.903 1.00 98.50 283 HIS A CA 1
ATOM 2222 C C . HIS A 1 283 ? 1.423 8.716 22.013 1.00 98.50 283 HIS A C 1
ATOM 2224 O O . HIS A 1 283 ? 0.808 9.778 22.090 1.00 98.50 283 HIS A O 1
ATOM 2230 N N . PHE A 1 284 ? 0.789 7.543 22.029 1.00 98.31 284 PHE A N 1
ATOM 2231 C CA . PHE A 1 284 ? -0.653 7.426 22.213 1.00 98.31 284 PHE A CA 1
ATOM 2232 C C . PHE A 1 284 ? -1.078 7.964 23.582 1.00 98.31 284 PHE A C 1
ATOM 2234 O O . PHE A 1 284 ? -2.047 8.715 23.663 1.00 98.31 284 PHE A O 1
ATOM 2241 N N . ALA A 1 285 ? -0.318 7.661 24.638 1.00 97.94 285 ALA A N 1
ATOM 2242 C CA . ALA A 1 285 ? -0.574 8.116 26.000 1.00 97.94 285 ALA A CA 1
ATOM 2243 C C . ALA A 1 285 ? -0.530 9.647 26.160 1.00 97.94 285 ALA A C 1
ATOM 2245 O O . ALA A 1 285 ? -1.247 10.174 27.009 1.00 97.94 285 ALA A O 1
ATOM 2246 N N . THR A 1 286 ? 0.236 10.368 25.328 1.00 97.25 286 THR A N 1
ATOM 2247 C CA . THR A 1 286 ? 0.281 11.844 25.350 1.00 97.25 286 THR A CA 1
ATOM 2248 C C . THR A 1 286 ? -0.894 12.515 24.630 1.00 97.25 286 THR A C 1
ATOM 2250 O O . THR A 1 286 ? -0.977 13.741 24.631 1.00 97.25 286 THR A O 1
ATOM 2253 N N . GLN A 1 287 ? -1.772 11.761 23.958 1.00 97.12 287 GLN A N 1
ATOM 2254 C CA . GLN A 1 287 ? -2.917 12.334 23.240 1.00 97.12 287 GLN A CA 1
ATOM 2255 C C . GLN A 1 287 ? -4.077 12.673 24.188 1.00 97.12 287 GLN A C 1
ATOM 2257 O O . GLN A 1 287 ? -4.165 12.162 25.308 1.00 97.12 287 GLN A O 1
ATOM 2262 N N . SER A 1 288 ? -5.008 13.513 23.722 1.00 94.88 288 SER A N 1
ATOM 2263 C CA . SER A 1 288 ? -6.194 13.889 24.500 1.00 94.88 288 SER A CA 1
ATOM 2264 C C . SER A 1 288 ? -7.016 12.666 24.926 1.00 94.88 288 SER A C 1
ATOM 2266 O O . SER A 1 288 ? -7.084 11.664 24.211 1.00 94.88 288 SER A O 1
ATOM 2268 N N . GLY A 1 289 ? -7.664 12.749 26.094 1.00 94.31 289 GLY A N 1
ATOM 2269 C CA . GLY A 1 289 ? -8.512 11.669 26.617 1.00 94.31 289 GLY A CA 1
ATOM 2270 C C . GLY A 1 289 ? -9.600 11.242 25.628 1.00 94.31 289 GLY A C 1
ATOM 2271 O O . GLY A 1 289 ? -9.727 10.055 25.353 1.00 94.31 28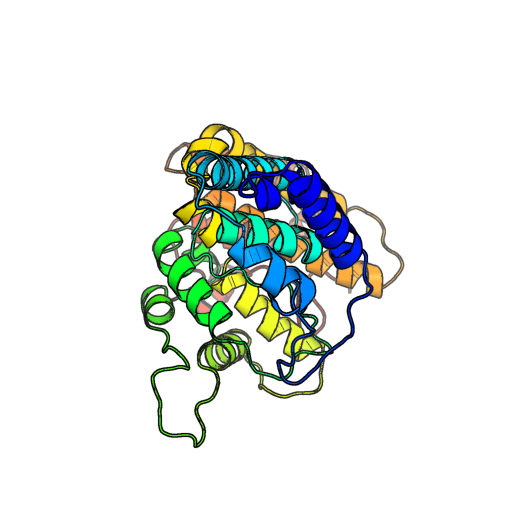9 GLY A O 1
ATOM 2272 N N . GLU A 1 290 ? -10.281 12.211 25.008 1.00 92.56 290 GLU A N 1
ATOM 2273 C CA . GLU A 1 290 ? -11.321 11.961 24.000 1.00 92.56 290 GLU A CA 1
ATOM 2274 C C . GLU A 1 290 ? -10.786 11.185 22.785 1.00 92.56 290 GLU A C 1
ATOM 2276 O O . GLU A 1 290 ? -11.406 10.227 22.320 1.00 92.56 290 GLU A O 1
ATOM 2281 N N . PHE A 1 291 ? -9.612 11.568 22.266 1.00 93.75 291 PHE A N 1
ATOM 2282 C CA . PHE A 1 291 ? -8.998 10.843 21.157 1.00 93.75 291 PHE A CA 1
ATOM 2283 C C . PHE A 1 291 ? -8.615 9.425 21.580 1.00 93.75 291 PHE A C 1
ATOM 2285 O O . PHE A 1 291 ? -8.893 8.478 20.844 1.00 93.75 291 PHE A O 1
ATOM 2292 N N . ARG A 1 292 ? -7.994 9.274 22.758 1.00 95.88 292 ARG A N 1
ATOM 2293 C CA . ARG A 1 292 ? -7.574 7.964 23.261 1.00 95.88 292 ARG A CA 1
ATOM 2294 C C . ARG A 1 292 ? -8.760 7.030 23.431 1.00 95.88 292 ARG A C 1
ATOM 2296 O O . ARG A 1 292 ? -8.700 5.924 22.918 1.00 95.88 292 ARG A O 1
ATOM 2303 N N . GLU A 1 293 ? -9.833 7.473 24.076 1.00 94.94 293 GLU A N 1
ATOM 2304 C CA . GLU A 1 293 ? -11.044 6.671 24.274 1.00 94.94 293 GLU A CA 1
ATOM 2305 C C . GLU A 1 293 ? -11.620 6.191 22.940 1.00 94.94 293 GLU A C 1
ATOM 2307 O O . GLU A 1 293 ? -11.828 4.994 22.735 1.00 94.94 293 GLU A O 1
ATOM 2312 N N . ARG A 1 294 ? -11.784 7.112 21.985 1.00 94.25 294 ARG A N 1
ATOM 2313 C CA . ARG A 1 294 ? -12.338 6.786 20.670 1.00 94.25 294 ARG A CA 1
ATOM 2314 C C . ARG A 1 294 ? -11.441 5.846 19.886 1.00 94.25 294 ARG A C 1
ATOM 2316 O O . ARG A 1 294 ? -11.964 4.954 19.240 1.00 94.25 294 ARG A O 1
ATOM 2323 N N . PHE A 1 295 ? -10.123 6.042 19.911 1.00 96.50 295 PHE A N 1
ATOM 2324 C CA . PHE A 1 295 ? -9.168 5.302 19.079 1.00 96.50 295 PHE A CA 1
ATOM 2325 C C . PHE A 1 295 ? -8.655 4.003 19.733 1.00 96.50 295 PHE A C 1
ATOM 2327 O O . PHE A 1 295 ? -8.074 3.156 19.050 1.00 96.50 295 PHE A O 1
ATOM 2334 N N . LEU A 1 296 ? -8.899 3.807 21.034 1.00 97.62 296 LEU A N 1
ATOM 2335 C CA . LEU A 1 296 ? -8.447 2.651 21.811 1.00 97.62 296 LEU A CA 1
ATOM 2336 C C . LEU A 1 296 ? -8.752 1.294 21.152 1.00 97.62 296 LEU A C 1
ATOM 2338 O O . LEU A 1 296 ? -7.834 0.475 21.115 1.00 97.62 296 LEU A O 1
ATOM 2342 N N . PRO A 1 297 ? -9.938 1.033 20.561 1.00 98.12 297 PRO A N 1
ATOM 2343 C CA . PRO A 1 297 ? -10.217 -0.266 19.942 1.00 98.12 297 PRO A CA 1
ATOM 2344 C C . PRO A 1 297 ? -9.224 -0.656 18.834 1.00 98.12 297 PRO A C 1
ATOM 2346 O O . PRO A 1 297 ? -8.880 -1.832 18.694 1.00 98.12 297 PRO A O 1
ATOM 2349 N N . 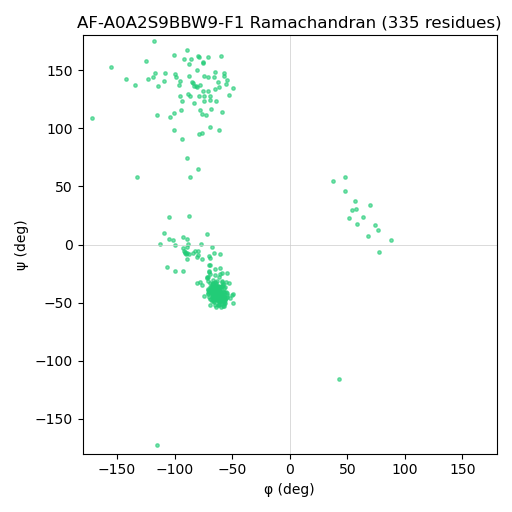ALA A 1 298 ? -8.717 0.316 18.064 1.00 98.25 298 ALA A N 1
ATOM 2350 C CA . ALA A 1 298 ? -7.697 0.058 17.045 1.00 98.25 298 ALA A CA 1
ATOM 2351 C C . ALA A 1 298 ? -6.332 -0.273 17.672 1.00 98.25 298 ALA A C 1
ATOM 2353 O O . ALA A 1 298 ? -5.643 -1.178 17.196 1.00 98.25 298 ALA A O 1
ATOM 2354 N N . MET A 1 299 ? -5.972 0.406 18.768 1.00 98.50 299 MET A N 1
ATOM 2355 C CA . MET A 1 299 ? -4.750 0.122 19.533 1.00 98.50 299 MET A CA 1
ATOM 2356 C C . MET A 1 299 ? -4.800 -1.253 20.202 1.00 98.50 299 MET A C 1
ATOM 2358 O O . MET A 1 299 ? -3.817 -1.985 20.156 1.00 98.50 299 MET A O 1
ATOM 2362 N N . VAL A 1 300 ? -5.948 -1.660 20.753 1.00 98.62 300 VAL A N 1
ATOM 2363 C CA . VAL A 1 300 ? -6.126 -3.022 21.284 1.00 98.62 300 VAL A CA 1
ATOM 2364 C C . VAL A 1 300 ? -5.923 -4.056 20.174 1.00 98.62 300 VAL A C 1
ATOM 2366 O O . VAL A 1 300 ? -5.178 -5.015 20.365 1.00 98.62 300 VAL A O 1
ATOM 2369 N N . GLY A 1 301 ? -6.479 -3.829 18.979 1.00 98.44 301 GLY A N 1
ATOM 2370 C CA . GLY A 1 301 ? -6.238 -4.706 17.828 1.00 98.44 301 GLY A CA 1
ATOM 2371 C C . GLY A 1 301 ? -4.756 -4.824 17.454 1.00 98.44 301 GLY A C 1
ATOM 2372 O O . GLY A 1 301 ? -4.280 -5.925 17.171 1.00 98.44 301 GLY A O 1
ATOM 2373 N N . LEU A 1 302 ? -4.012 -3.711 17.490 1.00 98.62 302 LEU A N 1
ATOM 2374 C CA . LEU A 1 302 ? -2.562 -3.712 17.276 1.00 98.62 302 LEU A CA 1
ATOM 2375 C C . LEU A 1 302 ? -1.846 -4.562 18.337 1.00 98.62 302 LEU A C 1
ATOM 2377 O O . LEU A 1 302 ? -1.032 -5.407 17.972 1.00 98.62 302 LEU A O 1
ATOM 2381 N N . ARG A 1 303 ? -2.176 -4.393 19.624 1.00 98.25 303 ARG A N 1
ATOM 2382 C CA . ARG A 1 303 ? -1.582 -5.170 20.729 1.00 98.25 303 ARG A CA 1
ATOM 2383 C C . ARG A 1 303 ? -1.826 -6.668 20.576 1.00 98.25 303 ARG A C 1
ATOM 2385 O O . ARG A 1 303 ? -0.888 -7.451 20.692 1.00 98.25 303 ARG A O 1
ATOM 2392 N N . VAL A 1 304 ? -3.057 -7.065 20.250 1.00 98.19 304 VAL A N 1
ATOM 2393 C CA . VAL A 1 304 ? -3.421 -8.472 20.016 1.00 98.19 304 VAL A CA 1
ATOM 2394 C C . VAL A 1 304 ? -2.579 -9.066 18.881 1.00 98.19 304 VAL A C 1
ATOM 2396 O O . VAL A 1 304 ? -1.972 -10.126 19.048 1.00 98.19 304 VAL A O 1
ATOM 2399 N N . ALA A 1 305 ? -2.477 -8.367 17.746 1.00 98.06 305 ALA A N 1
ATOM 2400 C CA . ALA A 1 305 ? -1.675 -8.821 16.609 1.00 98.06 305 ALA A CA 1
ATOM 2401 C C . ALA A 1 305 ? -0.165 -8.856 16.910 1.00 98.06 305 ALA A C 1
ATOM 2403 O O . ALA A 1 305 ? 0.539 -9.770 16.461 1.00 98.06 305 ALA A O 1
ATOM 2404 N N . ALA A 1 306 ? 0.334 -7.887 17.681 1.00 97.19 306 ALA A N 1
ATOM 2405 C CA . ALA A 1 306 ? 1.718 -7.835 18.143 1.00 97.19 306 ALA A CA 1
ATOM 2406 C C . ALA A 1 306 ? 2.056 -8.994 19.091 1.00 97.19 306 ALA A C 1
ATOM 2408 O O . ALA A 1 306 ? 3.125 -9.582 18.959 1.00 97.19 306 ALA A O 1
ATOM 2409 N N . ALA A 1 307 ? 1.114 -9.407 19.943 1.00 95.94 307 ALA A N 1
ATOM 2410 C CA . ALA A 1 307 ? 1.233 -10.574 20.819 1.00 95.94 307 ALA A CA 1
ATOM 2411 C C . ALA A 1 307 ? 1.165 -11.930 20.078 1.00 95.94 307 ALA A C 1
ATOM 2413 O O . ALA A 1 307 ? 1.060 -12.977 20.709 1.00 95.94 307 ALA A O 1
ATOM 2414 N N . GLY A 1 308 ? 1.187 -11.937 18.739 1.00 96.06 308 GLY A N 1
ATOM 2415 C CA . GLY A 1 308 ? 1.202 -13.164 17.938 1.00 96.06 308 GLY A CA 1
ATOM 2416 C C . GLY A 1 308 ? -0.181 -13.727 17.604 1.00 96.06 308 GLY A C 1
ATOM 2417 O O . GLY A 1 308 ? -0.278 -14.755 16.937 1.00 96.06 308 GLY A O 1
ATOM 2418 N N . ASN A 1 309 ? -1.261 -13.044 17.985 1.00 97.50 309 ASN A N 1
ATOM 2419 C CA . ASN A 1 309 ? -2.619 -13.545 17.806 1.00 97.50 309 ASN A CA 1
ATOM 2420 C C . ASN A 1 309 ? -3.289 -13.023 16.527 1.00 97.50 309 ASN A C 1
ATOM 2422 O O . ASN A 1 309 ? -3.171 -11.851 16.184 1.00 97.50 309 ASN A O 1
ATOM 2426 N N . ARG A 1 310 ? -4.053 -13.879 15.835 1.00 97.62 310 ARG A N 1
ATOM 2427 C CA . ARG A 1 310 ? -4.894 -13.459 14.698 1.00 97.62 310 ARG A CA 1
ATOM 2428 C C . ARG A 1 310 ? -6.133 -12.719 15.191 1.00 97.62 310 ARG A C 1
ATOM 2430 O O . ARG A 1 310 ? -6.838 -13.217 16.067 1.00 97.62 310 ARG A O 1
ATOM 2437 N N . LEU A 1 311 ? -6.427 -11.570 14.591 1.00 97.44 311 LEU A N 1
ATOM 2438 C CA . LEU A 1 311 ? -7.540 -10.700 14.967 1.00 97.44 311 LEU A CA 1
ATOM 2439 C C . LEU A 1 311 ? -8.847 -11.102 14.253 1.00 97.44 311 LEU A C 1
ATOM 2441 O O . LEU A 1 311 ? -9.456 -10.318 13.522 1.00 97.44 311 LEU A O 1
ATOM 2445 N N . THR A 1 312 ? -9.274 -12.350 14.462 1.00 97.12 312 THR A N 1
ATOM 2446 C CA . THR A 1 312 ? -10.528 -12.893 13.910 1.00 97.12 312 THR A CA 1
ATOM 2447 C C . THR A 1 312 ? -11.744 -12.087 14.381 1.00 97.12 312 THR A C 1
ATOM 2449 O O . THR A 1 312 ? -11.690 -11.378 15.388 1.00 97.12 312 THR A O 1
ATOM 2452 N N . LEU A 1 313 ? -12.883 -12.217 13.690 1.00 94.75 313 LEU A N 1
ATOM 2453 C CA . LEU A 1 313 ? -14.124 -11.534 14.090 1.00 94.75 313 LEU A CA 1
ATOM 2454 C C . LEU A 1 313 ? -14.583 -11.892 15.513 1.00 94.75 313 LEU A C 1
ATOM 2456 O O . LEU A 1 313 ? -15.125 -11.030 16.200 1.00 94.75 313 LEU A O 1
ATOM 2460 N N . SER A 1 314 ? -14.376 -13.136 15.960 1.00 96.19 314 SER A N 1
ATOM 2461 C CA . SER A 1 314 ? -14.671 -13.536 17.342 1.00 96.19 314 SER A CA 1
ATOM 2462 C C . SER A 1 314 ? -13.751 -12.816 18.324 1.00 96.19 314 SER A C 1
ATOM 2464 O O . SER A 1 314 ? -14.231 -12.141 19.226 1.00 96.19 314 SER A O 1
ATOM 2466 N N . ARG A 1 315 ? -12.438 -12.834 18.069 1.00 96.50 315 ARG A N 1
ATOM 2467 C CA . ARG A 1 315 ? -11.450 -12.207 18.949 1.00 96.50 315 ARG A CA 1
ATOM 2468 C C . ARG A 1 315 ? -11.617 -10.691 19.038 1.00 96.50 315 ARG A C 1
ATOM 2470 O O . ARG A 1 315 ? -11.413 -10.117 20.097 1.00 96.50 315 ARG A O 1
ATOM 2477 N N . GLN A 1 316 ? -12.020 -10.034 17.950 1.00 97.44 316 GLN A N 1
ATOM 2478 C CA . GLN A 1 316 ? -12.368 -8.610 17.984 1.00 97.44 316 GLN A CA 1
ATOM 2479 C C . GLN A 1 316 ? -13.481 -8.313 18.996 1.00 97.44 316 GLN A C 1
ATOM 2481 O O . GLN A 1 316 ? -13.399 -7.320 19.714 1.00 97.44 316 GLN A O 1
ATOM 2486 N N . LYS A 1 317 ? -14.499 -9.179 19.080 1.00 95.94 317 LYS A N 1
ATOM 2487 C CA . LYS A 1 317 ? -15.585 -9.036 20.057 1.00 95.94 317 LYS A CA 1
ATOM 2488 C C . LYS A 1 317 ? -15.090 -9.294 21.478 1.00 95.94 317 LYS A C 1
ATOM 2490 O O . LYS A 1 317 ? -15.369 -8.476 22.347 1.00 95.94 317 LYS A O 1
ATOM 2495 N N . ASP A 1 318 ? -14.338 -10.374 21.679 1.00 96.75 318 ASP A N 1
ATOM 2496 C CA . ASP A 1 318 ? -13.875 -10.802 23.005 1.00 96.75 318 ASP A CA 1
ATOM 2497 C C . ASP A 1 318 ? -12.913 -9.783 23.643 1.00 96.75 318 ASP A C 1
ATOM 2499 O O . ASP A 1 318 ? -13.018 -9.484 24.827 1.00 96.75 318 ASP A O 1
ATOM 2503 N N . GLU A 1 319 ? -12.015 -9.200 22.845 1.00 96.19 319 GLU A N 1
ATOM 2504 C CA . GLU A 1 319 ? -10.984 -8.256 23.309 1.00 96.19 319 GLU A CA 1
ATOM 2505 C C . GLU A 1 319 ? -11.445 -6.786 23.268 1.00 96.19 319 GLU A C 1
ATOM 2507 O O . GLU A 1 319 ? -10.707 -5.883 23.660 1.00 96.19 319 GLU A O 1
ATOM 2512 N N . GLY A 1 320 ? -12.626 -6.495 22.708 1.00 96.38 320 GLY A N 1
ATOM 2513 C CA . GLY A 1 320 ? -13.039 -5.116 22.404 1.00 96.38 320 GLY A CA 1
ATOM 2514 C C . GLY A 1 320 ? -12.150 -4.428 21.353 1.00 96.38 320 GLY A C 1
ATOM 2515 O O . GLY A 1 320 ? -12.061 -3.198 21.297 1.00 96.38 320 GLY A O 1
ATOM 2516 N N . ALA A 1 321 ? -11.475 -5.215 20.516 1.00 97.56 321 ALA A N 1
ATOM 2517 C CA . ALA A 1 321 ? -10.581 -4.743 19.471 1.00 97.56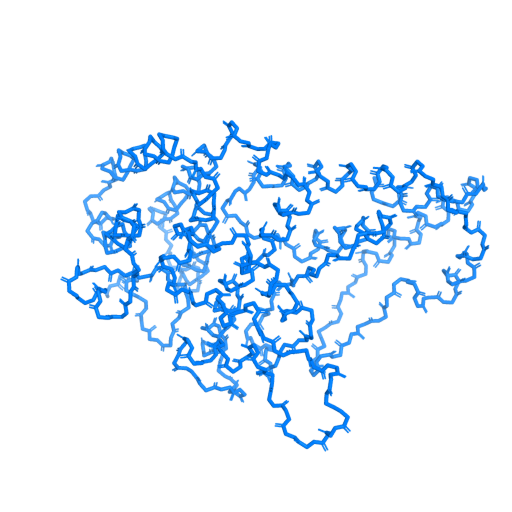 321 ALA A CA 1
ATOM 2518 C C . ALA A 1 321 ? -11.327 -4.450 18.159 1.00 97.56 321 ALA A C 1
ATOM 2520 O O . ALA A 1 321 ? -12.365 -5.038 17.857 1.00 97.56 321 ALA A O 1
ATOM 2521 N N . LYS A 1 322 ? -10.764 -3.572 17.324 1.00 96.69 322 LYS A N 1
ATOM 2522 C CA . LYS A 1 322 ? -11.260 -3.313 15.964 1.00 96.69 322 LYS A CA 1
ATOM 2523 C C . LYS A 1 322 ? -10.122 -3.288 14.951 1.00 96.69 322 LYS A C 1
ATOM 2525 O O . LYS A 1 322 ? -9.090 -2.654 15.176 1.00 96.69 322 LYS A O 1
ATOM 2530 N N . VAL A 1 323 ? -10.349 -3.913 13.796 1.00 97.44 323 VAL A N 1
ATOM 2531 C CA . VAL A 1 323 ? -9.554 -3.643 12.591 1.00 97.44 323 VAL A CA 1
ATOM 2532 C C . VAL A 1 323 ? -9.887 -2.237 12.094 1.00 97.44 323 VAL A C 1
ATOM 2534 O O . VAL A 1 323 ? -11.054 -1.898 11.892 1.00 97.44 323 VAL A O 1
ATOM 2537 N N . PHE A 1 324 ? -8.867 -1.407 11.885 1.00 97.88 324 PHE A N 1
ATOM 2538 C CA . PHE A 1 324 ? -9.050 -0.079 11.318 1.00 97.88 324 PHE A CA 1
ATOM 2539 C C . PHE A 1 324 ? -9.290 -0.180 9.807 1.00 97.88 324 PHE A C 1
ATOM 2541 O O . PHE A 1 324 ? -8.383 -0.502 9.036 1.00 97.88 324 PHE A O 1
ATOM 2548 N N . LEU A 1 325 ? -10.508 0.155 9.393 1.00 97.44 325 LEU A N 1
ATOM 2549 C CA . LEU A 1 325 ? -10.943 0.289 8.004 1.00 97.44 325 LEU A CA 1
ATOM 2550 C C . LEU A 1 325 ? -11.488 1.705 7.809 1.00 97.44 325 LEU A C 1
ATOM 2552 O O . LEU A 1 325 ? -12.106 2.242 8.723 1.00 97.44 325 LEU A O 1
ATOM 2556 N N . GLY A 1 326 ? -11.231 2.317 6.655 1.00 95.56 326 GLY A N 1
ATOM 2557 C CA . GLY A 1 326 ? -11.664 3.677 6.333 1.00 95.56 326 GLY A CA 1
ATOM 2558 C C . GLY A 1 326 ? -13.003 3.739 5.603 1.00 95.56 326 GLY A C 1
ATOM 2559 O O . GLY A 1 326 ? -13.663 4.779 5.645 1.00 95.56 326 GLY A O 1
ATOM 2560 N N . TRP A 1 327 ? -13.410 2.653 4.941 1.00 95.81 327 TRP A N 1
ATOM 2561 C CA . TRP A 1 327 ? -14.695 2.547 4.261 1.00 95.81 327 TRP A CA 1
ATOM 2562 C C . TRP A 1 327 ? -15.720 1.805 5.110 1.00 95.81 327 TRP A C 1
ATOM 2564 O O . TRP A 1 327 ? -15.422 0.844 5.813 1.00 95.81 327 TRP A O 1
ATOM 2574 N N . THR A 1 328 ? -16.965 2.256 5.016 1.00 94.19 328 THR A N 1
ATOM 2575 C CA . THR A 1 328 ? -18.121 1.617 5.640 1.00 94.19 328 THR A CA 1
ATOM 2576 C C . THR A 1 328 ? -19.383 1.999 4.873 1.00 94.19 328 THR A C 1
ATOM 2578 O O . THR A 1 328 ? -19.437 3.055 4.237 1.00 94.19 328 THR A O 1
ATOM 2581 N N . THR A 1 329 ? -20.390 1.131 4.913 1.00 93.06 329 THR A N 1
ATOM 2582 C CA . THR A 1 329 ? -21.751 1.404 4.427 1.00 93.06 329 THR A CA 1
ATOM 2583 C C . THR A 1 329 ? -22.633 2.047 5.499 1.00 93.06 329 THR A C 1
ATOM 2585 O O . THR A 1 329 ? -23.739 2.487 5.204 1.00 93.06 329 THR A O 1
ATOM 2588 N N . GLU A 1 330 ? -22.142 2.114 6.736 1.00 92.31 330 GLU A N 1
ATOM 2589 C CA . GLU A 1 330 ? -22.815 2.695 7.896 1.00 92.31 330 GLU A CA 1
ATOM 2590 C C . GLU A 1 330 ? -22.056 3.931 8.407 1.00 92.31 330 GLU A C 1
ATOM 2592 O O . GLU A 1 330 ? -21.089 4.406 7.807 1.00 92.31 330 GLU A O 1
ATOM 2597 N N . ARG A 1 331 ? -22.465 4.481 9.554 1.00 89.81 331 ARG A N 1
ATOM 2598 C CA . ARG A 1 331 ? -21.707 5.551 10.206 1.00 89.81 331 ARG A CA 1
ATOM 2599 C C . ARG A 1 331 ? -20.390 4.998 10.753 1.00 89.81 331 ARG A C 1
ATOM 2601 O O . ARG A 1 331 ? -20.378 4.084 11.572 1.00 89.81 331 ARG A O 1
ATOM 2608 N N . HIS A 1 332 ? -19.265 5.585 10.349 1.00 93.50 332 HIS A N 1
ATOM 2609 C CA . HIS A 1 332 ? -17.961 5.183 10.875 1.00 93.50 332 HIS A CA 1
ATOM 2610 C C . HIS A 1 332 ? -17.862 5.500 12.375 1.00 93.50 332 HIS A C 1
ATOM 2612 O O . HIS A 1 332 ? -18.129 6.621 12.795 1.00 93.50 332 HIS A O 1
ATOM 2618 N N . TRP A 1 333 ? -17.373 4.547 13.170 1.00 92.69 333 TRP A N 1
ATOM 2619 C CA . TRP A 1 333 ? -17.198 4.640 14.633 1.00 92.69 333 TRP A CA 1
ATOM 2620 C C . TRP A 1 333 ? -16.247 5.753 15.123 1.00 92.69 333 TRP A C 1
ATOM 2622 O O . TRP A 1 333 ? -16.158 6.010 16.317 1.00 92.69 333 TRP A O 1
ATOM 2632 N N . LEU A 1 334 ? -15.540 6.430 14.211 1.00 91.31 334 LEU A N 1
ATOM 2633 C CA . LEU A 1 334 ? -14.687 7.587 14.502 1.00 91.31 334 LEU A CA 1
ATOM 2634 C C . LEU A 1 334 ? -15.334 8.897 14.065 1.00 91.31 334 LEU A C 1
ATOM 2636 O O . LEU A 1 334 ? -14.703 9.947 14.160 1.00 91.31 334 LEU A O 1
ATOM 2640 N N . MET A 1 335 ? -16.574 8.875 13.590 1.00 85.81 335 MET A N 1
ATOM 2641 C CA . MET A 1 335 ? -17.347 10.092 13.403 1.00 85.81 335 MET A CA 1
ATOM 2642 C C . MET A 1 335 ? -17.957 10.490 14.749 1.00 85.81 335 MET A C 1
ATOM 2644 O O . MET A 1 335 ? -18.445 9.610 15.456 1.00 85.81 335 MET A O 1
ATOM 2648 N N . PRO A 1 336 ? -17.929 11.783 15.123 1.00 72.50 336 PRO A N 1
ATOM 2649 C CA . PRO A 1 336 ? -18.682 12.247 16.287 1.00 72.50 336 PRO A CA 1
ATOM 2650 C C . PRO A 1 336 ? -20.156 11.896 16.085 1.00 72.50 336 PRO A C 1
ATOM 2652 O O . PRO A 1 336 ? -20.597 11.896 14.932 1.00 72.50 336 PRO A O 1
ATOM 2655 N N . SER A 1 337 ? -20.857 11.553 17.167 1.00 59.81 337 SER A N 1
ATOM 2656 C CA . SER A 1 337 ? -22.290 11.216 17.219 1.00 59.81 337 SER A CA 1
ATOM 2657 C C . SER A 1 337 ? -23.200 12.374 16.841 1.00 59.81 337 SER A C 1
ATOM 2659 O O . SER A 1 337 ? -22.804 13.532 17.075 1.00 59.81 337 SER A O 1
#

pLDDT: mean 91.99, std 9.58, range [40.66, 98.81]

Secondary structure (DSSP, 8-state):
-HHHHHHTTBSSHHHHHHHHHHHHHHHTSPPP---TT--PPPGGGSHHHHHHHTTB---HHHHHHHHHHHHHHHHHHHHH-TTSPPPHHHHHHHHHHHHHTT----------TTS--S---HHHHHHHHHHHHHHTTSHHHHHTT--HHHHHTPPPGGG----S----HHHHHHHHHTT--TT-S-HHHHHHHHHHHHHHTGGGHHHHHHHS-HHHHTGGGHHHHHHHHHHHHHHHHTS----HHHHHHHHHHHHHHHHHHHHHHHT--HHHHHHHHHHHHHHHHTS-HHHHHHHHHHHHHHHHHHTT----HHHHHHTT-----S--SS--TTS--

Foldseek 3Di:
DLLQLLLVQAPDPVLSVVSSVLVVVVLPDDDDDDAPPDDDDDSCNDPVNVVSVVRGDLDPCSLVVLLVCLLVVVLVCCLVCLLAFDAPSVVVSSVSSCVSNVHPQLADHQDQLQRDQLADAQSLLVLLLLLLVVCPLFLLCQLLVHPSVVSVPQDGPPPDPDPDDDRHSLSVVLCVSLVADGRDSDSLRSQSSSLSSCSSSVNCPSSSCVPSVVLVVCVVCLLVSLLVLLVVLLVLLPDDDPDPVVVLVNLQSNSSSNSSSSVSLRSDDDPSNVVSLVSSVVVLVPGDPVCNVLCVQQNQSSVCSVVSHRCDPVNCVVSVHDRRDSGDPDDDSSDDD

Mean predicted aligned error: 5.03 Å

Sequence (337 aa):
MTAEICNAGYRDGTLQTLGGATYRAFRRRRSLLLVNLQSQVKIAELPWVMALETERETNANSVTGARQALVEASALTLSAFPQAILPNKLLQEFVSLAQTAQLDLPFVEEVAADIFMGTFSNKFSRAARQSAKLIAGTLYARYYDIDTDGLASLPDHRRSRRRINNSDALATLCAQRANAVLGTWQPAVNGTILEQQQILTTQNLAVLFGELELKILLQHRLSALALSCFKWICKRHQTHLSLYHARLLMLKNTAYAWRQMMFYLSMLDGELLHSALESLEAHFATQSGEFRERFLPAMVGLRVAAAGNRLTLSRQKDEGAKVFLGWTTERHWLMPS